Protein AF-A0A0F8YZN5-F1 (afdb_monomer_lite)

Radius of gyration: 23.66 Å; chains: 1; bounding box: 76×63×59 Å

Structure (mmCIF, N/CA/C/O backbone):
data_AF-A0A0F8YZN5-F1
#
_entry.id   AF-A0A0F8YZN5-F1
#
loop_
_atom_site.group_PDB
_atom_site.id
_atom_site.type_symbol
_atom_site.label_atom_id
_atom_site.label_alt_id
_atom_site.label_comp_id
_atom_site.label_asym_id
_atom_site.label_entity_id
_atom_site.label_seq_id
_atom_site.pdbx_PDB_ins_code
_atom_site.Cartn_x
_atom_site.Cartn_y
_atom_site.Cartn_z
_atom_site.occupancy
_atom_site.B_iso_or_equiv
_atom_site.auth_seq_id
_atom_site.auth_comp_id
_atom_site.auth_asym_id
_atom_site.auth_atom_id
_atom_site.pdbx_PDB_model_num
ATOM 1 N N . MET A 1 1 ? -34.897 16.707 7.642 1.00 42.00 1 MET A N 1
ATOM 2 C CA . MET A 1 1 ? -34.403 16.822 6.250 1.00 42.00 1 MET A CA 1
ATOM 3 C C . MET A 1 1 ? -33.527 15.614 5.968 1.00 42.00 1 MET A C 1
ATOM 5 O O . MET A 1 1 ? -32.707 15.297 6.820 1.00 42.00 1 MET A O 1
ATOM 9 N N . ALA A 1 2 ? -33.716 14.913 4.847 1.00 55.94 2 ALA A N 1
ATOM 10 C CA . ALA A 1 2 ? -32.831 13.810 4.470 1.00 55.94 2 ALA A CA 1
ATOM 11 C C . ALA A 1 2 ? -31.432 14.378 4.166 1.00 55.94 2 ALA A C 1
ATOM 13 O O . ALA A 1 2 ? -31.288 15.216 3.277 1.00 55.94 2 ALA A O 1
ATOM 14 N N . LYS A 1 3 ? -30.427 13.991 4.961 1.00 57.31 3 LYS A N 1
ATOM 15 C CA . LYS A 1 3 ? -29.036 14.447 4.812 1.00 57.31 3 LYS A CA 1
ATOM 16 C C . LYS A 1 3 ? -28.495 13.978 3.443 1.00 57.31 3 LYS A C 1
ATOM 18 O O . LYS A 1 3 ? -28.678 12.800 3.121 1.00 57.31 3 LYS A O 1
ATOM 23 N N . PRO A 1 4 ? -27.854 14.842 2.629 1.00 53.47 4 PRO A N 1
ATOM 24 C CA . PRO A 1 4 ? -27.366 14.465 1.303 1.00 53.47 4 PRO A CA 1
ATOM 25 C C . PRO A 1 4 ? -26.320 13.351 1.399 1.00 53.47 4 PRO A C 1
ATOM 27 O O . PRO A 1 4 ? -25.336 13.454 2.129 1.00 53.47 4 PRO A O 1
ATOM 30 N N . THR A 1 5 ? -26.554 12.272 0.661 1.00 58.94 5 THR A N 1
ATOM 31 C CA . THR A 1 5 ? -25.869 10.986 0.801 1.00 58.94 5 THR A CA 1
ATOM 32 C C . THR A 1 5 ? -24.604 10.950 -0.056 1.00 58.94 5 THR A C 1
ATOM 34 O O . THR A 1 5 ? -24.540 10.268 -1.075 1.00 58.94 5 THR A O 1
ATOM 37 N N . LEU A 1 6 ? -23.556 11.672 0.349 1.00 73.62 6 LEU A N 1
ATOM 38 C CA . LEU A 1 6 ? -22.197 11.320 -0.073 1.00 73.62 6 LEU A CA 1
ATOM 39 C C . LEU A 1 6 ? -21.793 10.064 0.707 1.00 73.62 6 LEU A C 1
ATOM 41 O O . LEU A 1 6 ? -21.026 10.143 1.656 1.00 73.62 6 LEU A O 1
ATOM 45 N N . ARG A 1 7 ? -22.367 8.913 0.345 1.00 74.50 7 ARG A N 1
ATOM 46 C CA . ARG A 1 7 ? -22.010 7.597 0.885 1.00 74.50 7 ARG A CA 1
ATOM 47 C C . ARG A 1 7 ? -21.475 6.743 -0.251 1.00 74.50 7 ARG A C 1
ATOM 49 O O . ARG A 1 7 ? -22.024 6.730 -1.348 1.00 74.50 7 ARG A O 1
ATOM 56 N N . THR A 1 8 ? -20.394 6.029 0.014 1.00 75.56 8 THR A N 1
ATOM 57 C CA . THR A 1 8 ? -19.798 5.078 -0.931 1.00 75.56 8 THR A CA 1
ATOM 58 C C . THR A 1 8 ? -19.550 3.759 -0.212 1.00 75.56 8 THR A C 1
ATOM 60 O O . THR A 1 8 ? -19.593 3.722 1.014 1.00 75.56 8 THR A O 1
ATOM 63 N N . LYS A 1 9 ? -19.217 2.688 -0.938 1.00 59.34 9 LYS A N 1
ATOM 64 C CA . LYS A 1 9 ? -18.849 1.400 -0.320 1.00 59.34 9 LYS A CA 1
ATOM 65 C C . LYS A 1 9 ? -17.671 1.507 0.662 1.00 59.34 9 LYS A C 1
ATOM 67 O O . LYS A 1 9 ? -17.578 0.716 1.592 1.00 59.34 9 LYS A O 1
ATOM 72 N N . LEU A 1 10 ? -16.799 2.509 0.500 1.00 54.81 10 LEU A N 1
ATOM 73 C CA . LEU A 1 10 ? -15.725 2.810 1.453 1.00 54.81 10 LEU A CA 1
ATOM 74 C C . LEU A 1 10 ? -16.275 3.103 2.858 1.00 54.81 10 LEU A C 1
ATOM 76 O O . LEU A 1 10 ? -15.654 2.742 3.851 1.00 54.81 10 LEU A O 1
ATOM 80 N N . CYS A 1 11 ? -17.452 3.726 2.931 1.00 68.62 11 CYS A N 1
ATOM 81 C CA . CYS A 1 11 ? -18.145 4.002 4.180 1.00 68.62 11 CYS A CA 1
ATOM 82 C C . CYS A 1 11 ? -18.579 2.713 4.889 1.00 68.62 11 CYS A C 1
ATOM 84 O O . CYS A 1 11 ? -18.470 2.629 6.106 1.00 68.62 11 CYS A O 1
ATOM 86 N N . ASP A 1 12 ? -19.025 1.705 4.133 1.00 67.44 12 ASP A N 1
ATOM 87 C CA . ASP A 1 12 ? -19.418 0.401 4.677 1.00 67.44 12 ASP A CA 1
ATOM 88 C C . ASP A 1 12 ? -18.194 -0.387 5.171 1.00 67.44 12 ASP A C 1
ATOM 90 O O . ASP A 1 12 ? -18.217 -0.925 6.271 1.00 67.44 12 ASP A O 1
ATOM 94 N N . ILE A 1 13 ? -17.104 -0.391 4.391 1.00 64.44 13 ILE A N 1
ATOM 95 C CA . ILE A 1 13 ? -15.853 -1.096 4.724 1.00 64.44 13 ILE A CA 1
ATOM 96 C C . ILE A 1 13 ? -15.203 -0.520 5.987 1.00 64.44 13 ILE A C 1
ATOM 98 O O . ILE A 1 13 ? -14.733 -1.267 6.837 1.00 64.44 13 ILE A O 1
ATOM 102 N N . LEU A 1 14 ? -15.154 0.809 6.097 1.00 63.47 14 LEU A N 1
ATOM 103 C CA . LEU A 1 14 ? -14.474 1.490 7.199 1.00 63.47 14 LEU A CA 1
ATOM 104 C C . LEU A 1 14 ? -15.389 1.782 8.394 1.00 63.47 14 LEU A C 1
ATOM 106 O O . LEU A 1 14 ? -14.901 2.282 9.399 1.00 63.47 14 LEU A O 1
ATOM 110 N N . GLY A 1 15 ? -16.698 1.526 8.290 1.00 74.31 15 GLY A N 1
ATOM 111 C CA . GLY A 1 15 ? -17.665 1.847 9.345 1.00 74.31 15 GLY A CA 1
ATOM 112 C C . GLY A 1 15 ? -17.908 3.352 9.554 1.00 74.31 15 GLY A C 1
ATOM 113 O O . GLY A 1 15 ? -18.161 3.775 10.680 1.00 74.31 15 GLY A O 1
ATOM 114 N N . ILE A 1 16 ? -17.834 4.165 8.493 1.00 81.62 16 ILE A N 1
ATOM 115 C CA . ILE A 1 16 ? -17.980 5.637 8.535 1.00 81.62 16 ILE A CA 1
ATOM 116 C C . ILE A 1 16 ? -19.249 6.127 7.801 1.00 81.62 16 ILE A C 1
ATOM 118 O O . ILE A 1 16 ? -19.929 5.365 7.108 1.00 81.62 16 ILE A O 1
ATOM 122 N N . GLU A 1 17 ? -19.617 7.402 7.961 1.00 84.38 17 GLU A N 1
ATOM 123 C CA . GLU A 1 17 ? -20.813 8.016 7.346 1.00 84.38 17 GLU A CA 1
ATOM 124 C C . GLU A 1 17 ? -20.492 8.656 5.986 1.00 84.38 17 GLU A C 1
ATOM 126 O O . GLU A 1 17 ? -21.245 8.469 5.028 1.00 84.38 17 GLU A O 1
ATOM 131 N N . TYR A 1 18 ? -19.344 9.334 5.891 1.00 89.06 18 TYR A N 1
ATOM 132 C CA . TYR A 1 18 ? -18.881 10.081 4.722 1.00 89.06 18 TYR A CA 1
ATOM 133 C C . TYR A 1 18 ? -17.518 9.560 4.244 1.00 89.06 18 TYR A C 1
ATOM 135 O O . TYR A 1 18 ? -16.676 9.211 5.069 1.00 89.06 18 TYR A O 1
ATOM 143 N N . PRO A 1 19 ? -17.229 9.541 2.927 1.00 80.06 19 PRO A N 1
ATOM 144 C CA . PRO A 1 19 ? -15.944 9.114 2.370 1.00 80.06 19 PRO A CA 1
ATOM 145 C C . PRO A 1 19 ? -14.877 10.213 2.514 1.00 80.06 19 PRO A C 1
ATOM 147 O O . PRO A 1 19 ? -14.165 10.539 1.566 1.00 80.06 19 PRO A O 1
ATOM 150 N N . VAL A 1 20 ? -14.801 10.828 3.692 1.00 85.38 20 VAL A N 1
ATOM 151 C CA . VAL A 1 20 ? -13.851 11.885 4.032 1.00 85.38 20 VAL A CA 1
ATOM 152 C C . VAL A 1 20 ? -12.828 11.287 4.981 1.00 85.38 20 VAL A C 1
ATOM 154 O O . VAL A 1 20 ? -13.181 10.802 6.052 1.00 85.38 20 VAL A O 1
ATOM 157 N N . ILE A 1 21 ? -11.563 11.303 4.573 1.00 81.25 21 ILE A N 1
ATOM 158 C CA . ILE A 1 21 ? -10.458 10.742 5.347 1.00 81.25 21 ILE A CA 1
ATOM 159 C C . ILE A 1 21 ? -9.478 11.865 5.663 1.00 81.25 21 ILE A C 1
ATOM 161 O O . ILE A 1 21 ? -8.985 12.537 4.756 1.00 81.25 21 ILE A O 1
ATOM 165 N N . LEU A 1 22 ? -9.195 12.061 6.947 1.00 86.69 22 LEU A N 1
ATOM 166 C CA . LEU A 1 22 ? -8.138 12.953 7.404 1.00 86.69 22 LEU A CA 1
ATOM 167 C C . LEU A 1 22 ? -6.774 12.331 7.086 1.00 86.69 22 LEU A C 1
ATOM 169 O O . LEU A 1 22 ? -6.554 11.156 7.359 1.00 86.69 22 LEU A O 1
ATOM 173 N N . ALA A 1 23 ? -5.848 13.110 6.531 1.00 81.94 23 ALA A N 1
ATOM 174 C CA . ALA A 1 23 ? -4.481 12.649 6.297 1.00 81.94 23 ALA A CA 1
ATOM 175 C C . ALA A 1 23 ? -3.682 12.550 7.612 1.00 81.94 23 ALA A C 1
ATOM 177 O O . ALA A 1 23 ? -3.763 13.448 8.455 1.00 81.94 23 ALA A O 1
ATOM 178 N N . GLY A 1 24 ? -2.862 11.503 7.752 1.00 79.50 24 GLY A N 1
ATOM 179 C CA . GLY A 1 24 ? -1.993 11.240 8.906 1.00 79.50 24 GLY A CA 1
ATOM 180 C C . GLY A 1 24 ? -0.769 12.157 8.987 1.00 79.50 24 GLY A C 1
ATOM 181 O O . GLY A 1 24 ? 0.373 11.718 8.931 1.00 79.50 24 GLY A O 1
ATOM 182 N N . MET A 1 25 ? -0.984 13.465 9.119 1.00 81.38 25 MET A N 1
ATOM 183 C CA . MET A 1 25 ? 0.108 14.444 9.142 1.00 81.38 25 MET A CA 1
ATOM 184 C C . MET A 1 25 ? 0.835 14.457 10.494 1.00 81.38 25 MET A C 1
ATOM 186 O O . MET A 1 25 ? 0.260 14.865 11.508 1.00 81.38 25 MET A O 1
ATOM 190 N N . GLY A 1 26 ? 2.108 14.047 10.501 1.00 79.12 26 GLY A N 1
ATOM 191 C CA . GLY A 1 26 ? 2.975 14.076 11.683 1.00 79.12 26 GLY A CA 1
ATOM 192 C C . GLY A 1 26 ? 3.012 15.454 12.349 1.00 79.12 26 GLY A C 1
ATOM 193 O O . GLY A 1 26 ? 3.170 16.471 11.680 1.00 79.12 26 GLY A O 1
ATOM 194 N N . GLY A 1 27 ? 2.816 15.496 13.669 1.00 73.88 27 GLY A N 1
ATOM 195 C CA . GLY A 1 27 ? 2.803 16.742 14.450 1.00 73.88 27 GLY A CA 1
ATOM 196 C C . GLY A 1 27 ? 1.521 17.582 14.346 1.00 73.88 27 GLY A C 1
ATOM 197 O O . GLY A 1 27 ? 1.349 18.495 15.146 1.00 73.88 27 GLY A O 1
ATOM 198 N N . VAL A 1 28 ? 0.599 17.254 13.432 1.00 85.31 28 VAL A N 1
ATOM 199 C CA . VAL A 1 28 ? -0.657 18.001 13.219 1.00 85.31 28 VAL A CA 1
ATOM 200 C C . VAL A 1 28 ? -1.878 17.141 13.543 1.00 85.31 28 VAL A C 1
ATOM 202 O O . VAL A 1 28 ? -2.760 17.560 14.291 1.00 85.31 28 VAL A O 1
ATOM 205 N N . SER A 1 29 ? -1.931 15.923 13.003 1.00 88.50 29 SER A N 1
ATOM 206 C CA . SER A 1 29 ? -3.072 15.023 13.162 1.00 88.50 29 SER A CA 1
ATOM 207 C C . SER A 1 29 ? -2.994 14.242 14.475 1.00 88.50 29 SER A C 1
ATOM 209 O O . SER A 1 29 ? -2.478 13.124 14.530 1.00 88.50 29 SER A O 1
ATOM 211 N N . ARG A 1 30 ? -3.468 14.886 15.548 1.00 93.12 30 ARG A N 1
ATOM 212 C CA . ARG A 1 30 ? -3.477 14.400 16.938 1.00 93.12 30 ARG A CA 1
ATOM 213 C C . ARG A 1 30 ? -4.900 14.084 17.420 1.00 93.12 30 ARG A C 1
ATOM 215 O O . ARG A 1 30 ? -5.882 14.434 16.761 1.00 93.12 30 ARG A O 1
ATOM 222 N N . HIS A 1 31 ? -5.011 13.464 18.591 1.00 96.94 31 HIS A N 1
ATOM 223 C CA . HIS A 1 31 ? -6.213 12.847 19.151 1.00 96.94 31 HIS A CA 1
ATOM 224 C C . HIS A 1 31 ? -7.480 13.704 19.049 1.00 96.94 31 HIS A C 1
ATOM 226 O O . HIS A 1 31 ? -8.511 13.207 18.610 1.00 96.94 31 HIS A O 1
ATOM 232 N N . LYS A 1 32 ? -7.410 15.007 19.362 1.00 97.25 32 LYS A N 1
ATOM 233 C CA . LYS A 1 32 ? -8.577 15.908 19.271 1.00 97.25 32 LYS A CA 1
ATOM 234 C C . LYS A 1 32 ? -9.111 16.050 17.847 1.00 97.25 32 LYS A C 1
ATOM 236 O O . LYS A 1 32 ? -10.319 16.013 17.641 1.00 97.25 32 LYS A O 1
ATOM 241 N N . LEU A 1 33 ? -8.220 16.222 16.869 1.00 97.12 33 LEU A N 1
ATOM 242 C CA . LEU A 1 33 ? -8.606 16.376 15.466 1.00 97.12 33 LEU A CA 1
ATOM 243 C C . LEU A 1 33 ? -9.111 15.047 14.896 1.00 97.12 33 LEU A C 1
ATOM 245 O O . LEU A 1 33 ? -10.130 15.015 14.211 1.00 97.12 33 LEU A O 1
ATOM 249 N N . VAL A 1 34 ? -8.419 13.954 15.218 1.00 96.62 34 VAL A N 1
ATOM 250 C CA . VAL A 1 34 ? -8.788 12.599 14.791 1.00 96.62 34 VAL A CA 1
ATOM 251 C C . VAL A 1 34 ? -10.167 12.212 15.323 1.00 96.62 34 VAL A C 1
ATOM 253 O O . VAL A 1 34 ? -11.012 11.767 14.544 1.00 96.62 34 VAL A O 1
ATOM 256 N N . ALA A 1 35 ? -10.428 12.446 16.611 1.00 97.69 35 ALA A N 1
ATOM 257 C CA . ALA A 1 35 ? -11.730 12.187 17.213 1.00 97.69 35 ALA A CA 1
ATOM 258 C C . ALA A 1 35 ? -12.824 13.064 16.592 1.00 97.69 35 ALA A C 1
ATOM 260 O O . ALA A 1 35 ? -13.861 12.547 16.192 1.00 97.69 35 ALA A O 1
ATOM 261 N N . ALA A 1 36 ? -12.572 14.366 16.411 1.00 97.69 36 ALA A N 1
ATOM 262 C CA . ALA A 1 36 ? -13.545 15.279 15.812 1.00 97.69 36 ALA A CA 1
ATOM 263 C C . ALA A 1 36 ? -13.950 14.877 14.382 1.00 97.69 36 ALA A C 1
ATOM 265 O O . ALA A 1 36 ? -15.129 14.938 14.039 1.00 97.69 36 ALA A O 1
ATOM 266 N N . VAL A 1 37 ? -12.998 14.441 13.546 1.00 96.25 37 VAL A N 1
ATOM 267 C CA . VAL A 1 37 ? -13.306 13.953 12.189 1.00 96.25 37 VAL A CA 1
ATOM 268 C C . VAL A 1 37 ? -14.097 12.645 12.230 1.00 96.25 37 VAL A C 1
ATOM 270 O O . VAL A 1 37 ? -15.027 12.479 11.438 1.00 96.25 37 VAL A O 1
ATOM 273 N N . SER A 1 38 ? -13.752 11.741 13.148 1.00 93.00 38 SER A N 1
ATOM 274 C CA . SER A 1 38 ? -14.431 10.446 13.290 1.00 93.00 38 SER A CA 1
ATOM 275 C C . SER A 1 38 ? -15.876 10.621 13.781 1.00 93.00 38 SER A C 1
ATOM 277 O O . SER A 1 38 ? -16.799 10.042 13.210 1.00 93.00 38 SER A O 1
ATOM 279 N N . GLU A 1 39 ? -16.105 11.516 14.746 1.00 97.25 39 GLU A N 1
ATOM 280 C CA . GLU A 1 39 ? -17.441 11.907 15.227 1.00 97.25 39 GLU A CA 1
ATOM 281 C C . GLU A 1 39 ? -18.271 12.639 14.166 1.00 97.25 39 GLU A C 1
ATOM 283 O O . GLU A 1 39 ? -19.479 12.433 14.060 1.00 97.25 39 GLU A O 1
ATOM 288 N N . ALA A 1 40 ? -17.631 13.446 13.315 1.00 95.50 40 ALA A N 1
ATOM 289 C CA . ALA A 1 40 ? -18.293 14.071 12.170 1.00 95.50 40 ALA A CA 1
ATOM 290 C C . ALA A 1 40 ? -18.697 13.061 11.075 1.00 95.50 40 ALA A C 1
ATOM 292 O O . ALA A 1 40 ? -19.336 13.444 10.093 1.00 95.50 40 ALA A O 1
ATOM 293 N N . GLY A 1 41 ? -18.330 11.785 11.232 1.00 89.25 41 GLY A N 1
ATOM 294 C CA . GLY A 1 41 ? -18.683 10.695 10.332 1.00 89.25 41 GLY A CA 1
ATOM 295 C C . GLY A 1 41 ? -17.652 10.423 9.236 1.00 89.25 41 GLY A C 1
ATOM 296 O O . GLY A 1 41 ? -17.945 9.645 8.332 1.00 89.25 41 GLY A O 1
ATOM 297 N N . GLY A 1 42 ? -16.473 11.050 9.277 1.00 83.25 42 GLY A N 1
ATOM 298 C CA . GLY A 1 42 ? -15.324 10.687 8.441 1.00 83.25 42 GLY A CA 1
ATOM 299 C C . GLY A 1 42 ? -14.425 9.643 9.114 1.00 83.25 42 GLY A C 1
ATOM 300 O O . GLY A 1 42 ? -14.783 9.076 10.138 1.00 83.25 42 GLY A O 1
ATOM 301 N N . LEU A 1 43 ? -13.238 9.403 8.553 1.00 85.50 43 LEU A N 1
ATOM 302 C CA . LEU A 1 43 ? -12.176 8.623 9.197 1.00 85.50 43 LEU A CA 1
ATOM 303 C C . LEU A 1 43 ? -11.043 9.559 9.628 1.00 85.50 43 LEU A C 1
ATOM 305 O O . LEU A 1 43 ? -10.338 10.115 8.779 1.00 85.50 43 LEU A O 1
ATOM 309 N N . GLY A 1 44 ? -10.839 9.720 10.934 1.00 89.31 44 GLY A N 1
ATOM 310 C CA . GLY A 1 44 ? -9.644 10.375 11.461 1.00 89.31 44 GLY A CA 1
ATOM 311 C C . GLY A 1 44 ? -8.418 9.459 11.359 1.00 89.31 44 GLY A C 1
ATOM 312 O O . GLY A 1 44 ? -8.529 8.272 11.646 1.00 89.31 44 GLY A O 1
ATOM 313 N N . ILE A 1 45 ? -7.245 9.980 10.979 1.00 86.31 45 ILE A N 1
ATOM 314 C CA . ILE A 1 45 ? -5.985 9.210 10.964 1.00 86.31 45 ILE A CA 1
ATOM 315 C C . ILE A 1 45 ? -4.901 9.967 11.727 1.00 86.31 45 ILE A C 1
ATOM 317 O O . ILE A 1 45 ? -4.590 11.103 11.376 1.00 86.31 45 ILE A O 1
ATOM 321 N N . VAL A 1 46 ? -4.306 9.340 12.739 1.00 91.31 46 VAL A N 1
ATOM 322 C CA . VAL A 1 46 ? -3.178 9.878 13.515 1.00 91.31 46 VAL A CA 1
ATOM 323 C C . VAL A 1 46 ? -1.914 9.903 12.667 1.00 91.31 46 VAL A C 1
ATOM 325 O O . VAL A 1 46 ? -1.584 8.904 12.042 1.00 91.31 46 VAL A O 1
ATOM 328 N N . GLY A 1 47 ? -1.171 11.009 12.686 1.00 87.81 47 GLY A N 1
ATOM 329 C CA . GLY A 1 47 ? 0.154 11.083 12.064 1.00 87.81 47 GLY A CA 1
ATOM 330 C C . GLY A 1 47 ? 1.263 10.718 13.044 1.00 87.81 47 GLY A C 1
ATOM 331 O O . GLY A 1 47 ? 1.748 11.586 13.769 1.00 87.81 47 GLY A O 1
ATOM 332 N N . ALA A 1 48 ? 1.685 9.457 13.058 1.00 85.81 48 ALA A N 1
ATOM 333 C CA . ALA A 1 48 ? 2.601 8.875 14.038 1.00 85.81 48 ALA A CA 1
ATOM 334 C C . ALA A 1 48 ? 4.045 8.701 13.530 1.00 85.81 48 ALA A C 1
ATOM 336 O O . ALA A 1 48 ? 4.820 7.948 14.111 1.00 85.81 48 ALA A O 1
ATOM 337 N N . ALA A 1 49 ? 4.442 9.435 12.485 1.00 79.31 49 ALA A N 1
ATOM 338 C CA . ALA A 1 49 ? 5.763 9.342 11.853 1.00 79.31 49 ALA A CA 1
ATOM 339 C C . ALA A 1 49 ? 6.949 9.294 12.839 1.00 79.31 49 ALA A C 1
ATOM 341 O O . ALA A 1 49 ? 7.863 8.498 12.658 1.00 79.31 49 ALA A O 1
ATOM 342 N N . THR A 1 50 ? 6.923 10.122 13.884 1.00 79.06 50 THR A N 1
ATOM 343 C CA . THR A 1 50 ? 7.996 10.221 14.888 1.00 79.06 50 THR A CA 1
ATOM 344 C C . THR A 1 50 ? 7.556 9.789 16.287 1.00 79.06 50 THR A C 1
ATOM 346 O O . THR A 1 50 ? 8.315 9.977 17.232 1.00 79.06 50 THR A O 1
ATOM 349 N N . MET A 1 51 ? 6.340 9.248 16.447 1.00 84.50 51 MET A N 1
ATOM 350 C CA . MET A 1 51 ? 5.817 8.885 17.768 1.00 84.50 51 MET A CA 1
ATOM 351 C C . MET A 1 51 ? 6.419 7.565 18.237 1.00 84.50 51 MET A C 1
ATOM 353 O O . MET A 1 51 ? 6.260 6.537 17.578 1.00 84.50 51 MET A O 1
ATOM 357 N N . GLY A 1 52 ? 7.073 7.575 19.396 1.00 84.56 52 GLY A N 1
ATOM 358 C CA . GLY A 1 52 ? 7.499 6.336 20.048 1.00 84.56 52 GLY A CA 1
ATOM 359 C C . GLY A 1 52 ? 6.302 5.451 20.430 1.00 84.56 52 GLY A C 1
ATOM 360 O O . GLY A 1 52 ? 5.178 5.944 20.511 1.00 84.56 52 GLY A O 1
ATOM 361 N N . PRO A 1 53 ? 6.512 4.152 20.706 1.00 83.44 53 PRO A N 1
ATOM 362 C CA . PRO A 1 53 ? 5.423 3.215 20.993 1.00 83.44 53 PRO A CA 1
ATOM 363 C C . PRO A 1 53 ? 4.563 3.618 22.199 1.00 83.44 53 PRO A C 1
ATOM 365 O O . PRO A 1 53 ? 3.354 3.414 22.161 1.00 83.44 53 PRO A O 1
ATOM 368 N N . ASP A 1 54 ? 5.154 4.210 23.240 1.00 84.62 54 ASP A N 1
ATOM 369 C CA . ASP A 1 54 ? 4.407 4.653 24.425 1.00 84.62 54 ASP A CA 1
ATOM 370 C C . ASP A 1 54 ? 3.601 5.928 24.141 1.00 84.62 54 ASP A C 1
ATOM 372 O O . ASP A 1 54 ? 2.422 5.992 24.478 1.00 84.62 54 ASP A O 1
ATOM 376 N N . GLU A 1 55 ? 4.185 6.897 23.422 1.00 88.88 55 GLU A N 1
ATOM 377 C CA . GLU A 1 55 ? 3.465 8.096 22.968 1.00 88.88 55 GLU A CA 1
ATOM 378 C C . GLU A 1 55 ? 2.305 7.722 22.037 1.00 88.88 55 GLU A C 1
ATOM 380 O O . GLU A 1 55 ? 1.201 8.240 22.183 1.00 88.88 55 GLU A O 1
ATOM 385 N N . LEU A 1 56 ? 2.539 6.796 21.103 1.00 89.62 56 LEU A N 1
ATOM 386 C CA . LEU A 1 56 ? 1.517 6.296 20.192 1.00 89.62 56 LEU A CA 1
ATOM 387 C C . LEU A 1 56 ? 0.382 5.606 20.955 1.00 89.62 56 LEU A C 1
ATOM 389 O O . LEU A 1 56 ? -0.788 5.851 20.666 1.00 89.62 56 LEU A O 1
ATOM 393 N N . ARG A 1 57 ? 0.717 4.778 21.949 1.00 93.81 57 ARG A N 1
ATOM 394 C CA . ARG A 1 57 ? -0.265 4.103 22.801 1.00 93.81 57 ARG A CA 1
ATOM 395 C C . ARG A 1 57 ? -1.131 5.105 23.561 1.00 93.81 57 ARG A C 1
ATOM 397 O O . ARG A 1 57 ? -2.356 4.993 23.552 1.00 93.81 57 ARG A O 1
ATOM 404 N N . ASP A 1 58 ? -0.507 6.104 24.172 1.00 95.81 58 ASP A N 1
ATOM 405 C CA . ASP A 1 58 ? -1.217 7.166 24.883 1.00 95.81 58 ASP A CA 1
ATOM 406 C C . ASP A 1 58 ? -2.107 7.981 23.938 1.00 95.81 58 ASP A C 1
ATOM 408 O O . ASP A 1 58 ? -3.234 8.330 24.288 1.00 95.81 58 ASP A O 1
ATOM 412 N N . GLU A 1 59 ? -1.632 8.267 22.726 1.00 95.94 59 GLU A N 1
ATOM 413 C CA . GLU A 1 59 ? -2.400 8.994 21.716 1.00 95.94 59 GLU A CA 1
ATOM 414 C C . GLU A 1 59 ? -3.632 8.200 21.256 1.00 95.94 59 GLU A C 1
ATOM 416 O O . GLU A 1 59 ? -4.726 8.759 21.163 1.00 95.94 59 GLU A O 1
ATOM 421 N N . ILE A 1 60 ? -3.482 6.889 21.038 1.00 93.00 60 ILE A N 1
ATOM 422 C CA . ILE A 1 60 ? -4.581 5.972 20.707 1.00 93.00 60 ILE A CA 1
ATOM 423 C C . ILE A 1 60 ? -5.632 5.955 21.822 1.00 93.00 60 ILE A C 1
ATOM 425 O O . ILE A 1 60 ? -6.828 6.079 21.551 1.00 93.00 60 ILE A O 1
ATOM 429 N N . ARG A 1 61 ? -5.206 5.845 23.083 1.00 97.00 61 ARG A N 1
ATOM 430 C CA . ARG A 1 61 ? -6.1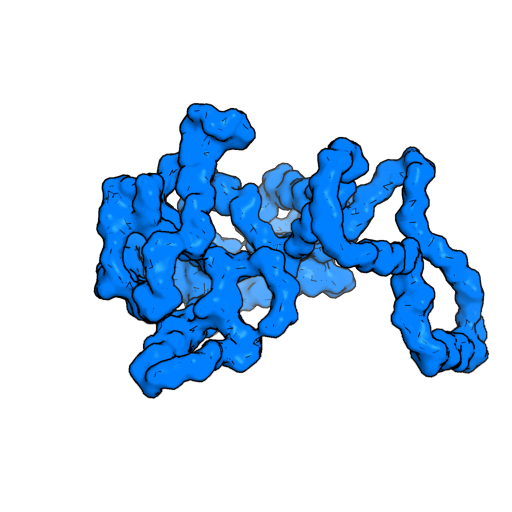22 5.811 24.234 1.00 97.00 61 ARG A CA 1
ATOM 431 C C . ARG A 1 61 ? -6.896 7.113 24.389 1.00 97.00 61 ARG A C 1
ATOM 433 O O . ARG A 1 61 ? -8.111 7.068 24.543 1.00 97.00 61 ARG A O 1
ATOM 440 N N . LYS A 1 62 ? -6.237 8.261 24.219 1.00 97.75 62 LYS A N 1
ATOM 441 C CA . LYS A 1 62 ? -6.902 9.575 24.216 1.00 97.75 62 LYS A CA 1
ATOM 442 C C . LYS A 1 62 ? -7.945 9.710 23.109 1.00 97.75 62 LYS A C 1
ATOM 444 O O . LYS A 1 62 ? -8.926 10.418 23.291 1.00 97.75 62 LYS A O 1
ATOM 449 N N . ILE A 1 63 ? -7.759 9.064 21.956 1.00 96.88 63 ILE A N 1
ATOM 450 C CA . ILE A 1 63 ? -8.795 9.037 20.909 1.00 96.88 63 ILE A CA 1
ATOM 451 C C . ILE A 1 63 ? -9.985 8.208 21.371 1.00 96.88 63 ILE A C 1
ATOM 453 O O . ILE A 1 63 ? -11.114 8.673 21.259 1.00 96.88 63 ILE A O 1
ATOM 457 N N . ARG A 1 64 ? -9.735 7.021 21.935 1.00 92.56 64 ARG A N 1
ATOM 458 C CA . ARG A 1 64 ? -10.785 6.132 22.456 1.00 92.56 64 ARG A CA 1
ATOM 459 C C . ARG A 1 64 ? -11.565 6.743 23.626 1.00 92.56 64 ARG A C 1
ATOM 461 O O . ARG A 1 64 ? -12.729 6.423 23.803 1.00 92.56 64 ARG A O 1
ATOM 468 N N . GLU A 1 65 ? -10.959 7.646 24.394 1.00 97.81 65 GLU A N 1
ATOM 469 C CA . GLU A 1 65 ? -11.662 8.441 25.413 1.00 97.81 65 GLU A CA 1
ATOM 470 C C . GLU A 1 65 ? -12.630 9.476 24.810 1.00 97.81 65 GLU A C 1
ATOM 472 O O . GLU A 1 65 ? -13.564 9.910 25.482 1.00 97.81 65 GLU A O 1
ATOM 477 N N . LEU A 1 66 ? -12.403 9.899 23.562 1.00 97.50 66 LEU A N 1
ATOM 478 C CA . LEU A 1 66 ? -13.171 10.950 22.890 1.00 97.50 66 LEU A CA 1
ATOM 479 C C . LEU A 1 66 ? -14.190 10.416 21.876 1.00 97.50 66 LEU A C 1
ATOM 481 O O . LEU A 1 66 ? -15.118 11.144 21.528 1.00 97.50 66 LEU A O 1
ATOM 485 N N . THR A 1 67 ? -14.003 9.202 21.356 1.00 93.06 67 THR A N 1
ATOM 486 C CA . THR A 1 67 ? -14.878 8.619 20.335 1.00 93.06 67 THR A CA 1
ATOM 487 C C . THR A 1 67 ? -14.827 7.091 20.325 1.00 93.06 67 THR A C 1
ATOM 489 O O . THR A 1 67 ? -13.760 6.485 20.431 1.00 93.06 67 THR A O 1
ATOM 492 N N . ASP A 1 68 ? -15.991 6.477 20.100 1.00 91.06 68 ASP A N 1
ATOM 493 C CA . ASP A 1 68 ? -16.129 5.047 19.788 1.00 91.06 68 ASP A CA 1
ATOM 494 C C . ASP A 1 68 ? -16.108 4.776 18.267 1.00 91.06 68 ASP A C 1
ATOM 496 O O . ASP A 1 68 ? -16.250 3.635 17.819 1.00 91.06 68 ASP A O 1
ATOM 500 N N . LYS A 1 69 ? -15.977 5.825 17.440 1.00 86.00 69 LYS A N 1
ATOM 501 C CA . LYS A 1 69 ? -15.954 5.732 15.975 1.00 86.00 69 LYS A CA 1
ATOM 502 C C . LYS A 1 69 ? -14.587 5.244 15.477 1.00 86.00 69 LYS A C 1
ATOM 504 O O . LYS A 1 69 ? -13.564 5.465 16.127 1.00 86.00 69 LYS A O 1
ATOM 509 N N . PRO A 1 70 ? -14.543 4.577 14.310 1.00 77.25 70 PRO A N 1
ATOM 510 C CA . PRO A 1 70 ? -13.293 4.076 13.751 1.00 77.25 70 PRO A CA 1
ATOM 511 C C . PRO A 1 70 ? -12.324 5.218 13.423 1.00 77.25 70 PRO A C 1
ATOM 513 O O . PRO A 1 70 ? -12.720 6.267 12.918 1.00 77.25 70 PRO A O 1
ATOM 516 N N . PHE A 1 71 ? -11.038 4.971 13.663 1.00 89.06 71 PHE A N 1
ATOM 517 C CA . PHE A 1 71 ? -9.924 5.854 13.321 1.00 89.06 71 PHE A CA 1
ATOM 518 C C . PHE A 1 71 ? -8.721 5.019 12.864 1.00 89.06 71 PHE A C 1
ATOM 520 O O . PHE A 1 71 ? -8.693 3.800 13.041 1.00 89.06 71 PHE A O 1
ATOM 527 N N . GLY A 1 72 ? -7.721 5.665 12.270 1.00 81.00 72 GLY A N 1
ATOM 528 C CA . GLY A 1 72 ? -6.492 5.011 11.837 1.00 81.00 72 GLY A CA 1
ATOM 529 C C . GLY A 1 72 ? -5.216 5.615 12.403 1.00 81.00 72 GLY A C 1
ATOM 530 O O . GLY A 1 72 ? -5.230 6.677 13.026 1.00 81.00 72 GLY A O 1
ATOM 531 N N . VAL A 1 73 ? -4.099 4.945 12.137 1.00 81.00 73 VAL A N 1
ATOM 532 C CA . VAL A 1 73 ? -2.743 5.403 12.465 1.00 81.00 73 VAL A CA 1
ATOM 533 C C . VAL A 1 73 ? -1.870 5.315 11.217 1.00 81.00 73 VAL A C 1
ATOM 535 O O . VAL A 1 73 ? -1.867 4.291 10.541 1.00 81.00 73 VAL A O 1
ATOM 538 N N . ASP A 1 74 ? -1.140 6.390 10.930 1.00 81.69 74 ASP A N 1
ATOM 539 C CA . ASP A 1 74 ? -0.166 6.514 9.845 1.00 81.69 74 ASP A CA 1
ATOM 540 C C . ASP A 1 74 ? 1.262 6.557 10.405 1.00 81.69 74 ASP A C 1
ATOM 542 O O . ASP A 1 74 ? 1.581 7.447 11.196 1.00 81.69 74 ASP A O 1
ATOM 546 N N . ILE A 1 75 ? 2.129 5.626 10.003 1.00 81.00 75 ILE A N 1
ATOM 547 C CA . ILE A 1 75 ? 3.561 5.618 10.363 1.00 81.00 75 ILE A CA 1
ATOM 548 C C . ILE A 1 75 ? 4.440 5.683 9.116 1.00 81.00 75 ILE A C 1
ATOM 550 O O . ILE A 1 75 ? 3.989 5.427 8.002 1.00 81.00 75 ILE A O 1
ATOM 554 N N . LEU A 1 76 ? 5.728 5.978 9.287 1.00 71.69 76 LEU A N 1
ATOM 555 C CA . LEU A 1 76 ? 6.678 5.866 8.182 1.00 71.69 76 LEU A CA 1
ATOM 556 C C . LEU A 1 76 ? 7.335 4.484 8.167 1.00 71.69 76 LEU A C 1
ATOM 558 O O . LEU A 1 76 ? 7.717 3.957 9.213 1.00 71.69 76 LEU A O 1
ATOM 562 N N . LEU A 1 77 ? 7.507 3.932 6.968 1.00 69.50 77 LEU A N 1
ATOM 563 C CA . LEU A 1 77 ? 8.163 2.643 6.728 1.00 69.50 77 LEU A CA 1
ATOM 564 C C . LEU A 1 77 ? 9.497 2.827 5.971 1.00 69.50 77 LEU A C 1
ATOM 566 O O . LEU A 1 77 ? 9.677 2.227 4.913 1.00 69.50 77 LEU A O 1
ATOM 570 N N . PRO A 1 78 ? 10.436 3.662 6.454 1.00 56.31 78 PRO A N 1
ATOM 571 C CA . PRO A 1 78 ? 11.611 4.059 5.679 1.00 56.31 78 PRO A CA 1
ATOM 572 C C . PRO A 1 78 ? 12.346 2.842 5.107 1.00 56.31 78 PRO A C 1
ATOM 574 O O . PRO A 1 78 ? 12.550 1.849 5.806 1.00 56.31 78 PRO A O 1
ATOM 577 N N . ALA A 1 79 ? 12.748 2.922 3.834 1.00 46.91 79 ALA A N 1
ATOM 578 C CA . ALA A 1 79 ? 13.594 1.909 3.214 1.00 46.91 79 ALA A CA 1
ATOM 579 C C . ALA A 1 79 ? 14.899 1.825 4.012 1.00 46.91 79 ALA A C 1
ATOM 581 O O . ALA A 1 79 ? 15.763 2.697 3.914 1.00 46.91 79 ALA A O 1
ATOM 582 N N . MET A 1 80 ? 15.014 0.814 4.867 1.00 43.28 80 MET A N 1
ATOM 583 C CA . MET A 1 80 ? 16.221 0.628 5.647 1.00 43.28 80 MET A CA 1
ATOM 584 C C . MET A 1 80 ? 17.308 0.109 4.719 1.00 43.28 80 MET A C 1
ATOM 586 O O . MET A 1 80 ? 17.260 -1.037 4.277 1.00 43.28 80 MET A O 1
ATOM 590 N N . ALA A 1 81 ? 18.298 0.951 4.426 1.00 32.31 81 ALA A N 1
ATOM 591 C CA . ALA A 1 81 ? 19.569 0.451 3.932 1.00 32.31 81 ALA A CA 1
ATOM 592 C C . ALA A 1 81 ? 20.116 -0.535 4.982 1.00 32.31 81 ALA A C 1
ATOM 594 O O . ALA A 1 81 ? 20.023 -0.239 6.182 1.00 32.31 81 ALA A O 1
ATOM 595 N N . PRO A 1 82 ? 20.663 -1.697 4.584 1.00 31.58 82 PRO A N 1
ATOM 596 C CA . PRO A 1 82 ? 21.296 -2.585 5.540 1.00 31.58 82 PRO A CA 1
ATOM 597 C C . PRO A 1 82 ? 22.374 -1.795 6.277 1.00 31.58 82 PRO A C 1
ATOM 599 O O . PRO A 1 82 ? 23.274 -1.204 5.681 1.00 31.58 82 PRO A O 1
ATOM 602 N N . THR A 1 83 ? 22.251 -1.753 7.600 1.00 31.28 83 THR A N 1
ATOM 603 C CA . THR A 1 83 ? 23.351 -1.320 8.455 1.00 31.28 83 THR A CA 1
ATOM 604 C C . THR A 1 83 ? 24.473 -2.325 8.207 1.00 31.28 83 THR A C 1
ATOM 606 O O . THR A 1 83 ? 24.184 -3.523 8.269 1.00 31.28 83 THR A O 1
ATOM 609 N N . PRO A 1 84 ? 25.718 -1.912 7.910 1.00 28.81 84 PRO A N 1
ATOM 610 C CA . PRO A 1 84 ? 26.802 -2.866 7.739 1.00 28.81 84 PRO A CA 1
ATOM 611 C C . PRO A 1 84 ? 27.026 -3.582 9.076 1.00 28.81 84 PRO A C 1
ATOM 613 O O . PRO A 1 84 ? 27.674 -3.060 9.981 1.00 28.81 84 PRO A O 1
ATOM 616 N N . GLN A 1 85 ? 26.434 -4.761 9.238 1.00 31.44 85 GLN A N 1
ATOM 617 C CA . GLN A 1 85 ? 26.732 -5.658 10.340 1.00 31.44 85 GLN A CA 1
ATOM 618 C C . GLN A 1 85 ? 27.798 -6.629 9.848 1.00 31.44 85 GLN A C 1
ATOM 620 O O . GLN A 1 85 ? 27.521 -7.532 9.068 1.00 31.44 85 GLN A O 1
ATOM 625 N N . GLY A 1 86 ? 29.026 -6.414 10.320 1.00 31.91 86 GLY A N 1
ATOM 626 C CA . GLY A 1 86 ? 30.101 -7.399 10.249 1.00 31.91 86 GLY A CA 1
ATOM 627 C C . GLY A 1 86 ? 30.895 -7.413 8.945 1.00 31.91 86 GLY A C 1
ATOM 628 O O . GLY A 1 86 ? 30.803 -8.359 8.176 1.00 31.91 86 GLY A O 1
ATOM 629 N N . ALA A 1 87 ? 31.783 -6.437 8.757 1.00 29.69 87 ALA A N 1
ATOM 630 C CA . ALA A 1 87 ? 32.983 -6.662 7.956 1.00 29.69 87 ALA A CA 1
ATOM 631 C C . ALA A 1 87 ? 34.094 -7.191 8.880 1.00 29.69 87 ALA A C 1
ATOM 633 O O . ALA A 1 87 ? 34.899 -6.435 9.420 1.00 29.69 87 ALA A O 1
ATOM 634 N N . SER A 1 88 ? 34.123 -8.507 9.089 1.00 33.66 88 SER A N 1
ATOM 635 C CA . SER A 1 88 ? 35.363 -9.208 9.415 1.00 33.66 88 SER A CA 1
ATOM 636 C C . SER A 1 88 ? 35.549 -10.349 8.412 1.00 33.66 88 SER A C 1
ATOM 638 O O . SER A 1 88 ? 34.601 -11.049 8.070 1.00 33.66 88 SER A O 1
ATOM 640 N N . THR A 1 89 ? 36.794 -10.494 7.950 1.00 27.22 89 THR A N 1
ATOM 641 C CA . THR A 1 89 ? 37.350 -11.490 7.007 1.00 27.22 89 THR A CA 1
ATOM 642 C C . THR A 1 89 ? 37.418 -11.107 5.513 1.00 27.22 89 THR A C 1
ATOM 644 O O . THR A 1 89 ? 36.564 -11.404 4.693 1.00 27.22 89 THR A O 1
ATOM 647 N N . ALA A 1 90 ? 38.524 -10.418 5.201 1.00 30.36 90 ALA A N 1
ATOM 648 C CA . ALA A 1 90 ? 39.421 -10.539 4.042 1.00 30.36 90 ALA A CA 1
ATOM 649 C C . ALA A 1 90 ? 38.936 -11.227 2.742 1.00 30.36 90 ALA A C 1
ATOM 651 O O . ALA A 1 90 ? 38.761 -12.440 2.698 1.00 30.36 90 ALA A O 1
ATOM 652 N N . SER A 1 91 ? 38.994 -10.505 1.614 1.00 28.72 91 SER A N 1
ATOM 653 C CA . SER A 1 91 ? 40.084 -10.569 0.607 1.00 28.72 91 SER A CA 1
ATOM 654 C C . SER A 1 91 ? 39.601 -10.118 -0.785 1.00 28.72 91 SER A C 1
ATOM 656 O O . SER A 1 91 ? 38.538 -10.524 -1.236 1.00 28.72 91 SER A O 1
ATOM 658 N N . GLY A 1 92 ? 40.412 -9.313 -1.489 1.00 25.91 92 GLY A N 1
ATOM 659 C CA . GLY A 1 92 ? 40.319 -9.182 -2.955 1.00 25.91 92 GLY A CA 1
ATOM 660 C C . GLY A 1 92 ? 39.870 -7.834 -3.538 1.00 25.91 92 GLY A C 1
ATOM 661 O O . GLY A 1 92 ? 38.805 -7.744 -4.123 1.00 25.91 92 GLY A O 1
ATOM 662 N N . GLY A 1 93 ? 40.741 -6.823 -3.437 1.00 27.27 93 GLY A N 1
ATOM 663 C CA . GLY A 1 93 ? 41.059 -5.823 -4.474 1.00 27.27 93 GLY A CA 1
ATOM 664 C C . GLY A 1 93 ? 39.955 -5.087 -5.255 1.00 27.27 93 GLY A C 1
ATOM 665 O O . GLY A 1 93 ? 39.420 -5.617 -6.222 1.00 27.27 93 GLY A O 1
ATOM 666 N N . GLY A 1 94 ? 39.826 -3.773 -5.011 1.00 27.64 94 GLY A N 1
ATOM 667 C CA . GLY A 1 94 ? 39.434 -2.829 -6.068 1.00 27.64 94 GLY A CA 1
ATOM 668 C C . GLY A 1 94 ? 38.746 -1.531 -5.632 1.00 27.64 94 GLY A C 1
ATOM 669 O O . GLY A 1 94 ? 37.528 -1.496 -5.561 1.00 27.64 94 GLY A O 1
ATOM 670 N N . ARG A 1 95 ? 39.540 -0.447 -5.550 1.00 31.69 95 ARG A N 1
ATOM 671 C CA . ARG A 1 95 ? 39.186 0.995 -5.453 1.00 31.69 95 ARG A CA 1
ATOM 672 C C . ARG A 1 95 ? 38.722 1.484 -4.070 1.00 31.69 95 ARG A C 1
ATOM 674 O O . ARG A 1 95 ? 37.749 1.003 -3.516 1.00 31.69 95 ARG A O 1
ATOM 681 N N . GLY A 1 96 ? 39.478 2.444 -3.529 1.00 31.64 96 GLY A N 1
ATOM 682 C CA . GLY A 1 96 ? 39.385 2.912 -2.147 1.00 31.64 96 GLY A CA 1
ATOM 683 C C . GLY A 1 96 ? 38.037 3.528 -1.783 1.00 31.64 96 GLY A C 1
ATOM 684 O O . GLY A 1 96 ? 37.572 4.459 -2.440 1.00 31.64 96 GLY A O 1
ATOM 685 N N . GLU A 1 97 ? 37.462 3.017 -0.697 1.00 36.44 97 GLU A N 1
ATOM 686 C CA . GLU A 1 97 ? 36.479 3.706 0.131 1.00 36.44 97 GLU A CA 1
ATOM 687 C C . GLU A 1 97 ? 37.100 5.020 0.619 1.00 36.44 97 GLU A C 1
ATOM 689 O O . GLU A 1 97 ? 37.983 5.029 1.474 1.00 36.44 97 GLU A O 1
ATOM 694 N N . GLY A 1 98 ? 36.681 6.142 0.035 1.00 38.41 98 GLY A N 1
ATOM 695 C CA . GLY A 1 98 ? 36.855 7.433 0.685 1.00 38.41 98 GLY A CA 1
ATOM 696 C C . GLY A 1 98 ? 35.971 7.450 1.925 1.00 38.41 98 GLY A C 1
ATOM 697 O O . GLY A 1 98 ? 34.768 7.215 1.809 1.00 38.41 98 GLY A O 1
ATOM 698 N N . ASP A 1 99 ? 36.577 7.684 3.088 1.00 46.12 99 ASP A N 1
ATOM 699 C CA . ASP A 1 99 ? 35.914 7.810 4.385 1.00 46.12 99 ASP A CA 1
ATOM 700 C C . ASP A 1 99 ? 34.601 8.598 4.267 1.00 46.12 99 ASP A C 1
ATOM 702 O O . ASP A 1 99 ? 34.604 9.796 3.975 1.00 46.12 99 ASP A O 1
ATOM 706 N N . ILE A 1 100 ? 33.463 7.942 4.509 1.00 44.69 100 ILE A N 1
ATOM 707 C CA . ILE A 1 100 ? 32.190 8.645 4.690 1.00 44.69 100 ILE A CA 1
ATOM 708 C C . ILE A 1 100 ? 32.356 9.509 5.951 1.00 44.69 100 ILE A C 1
ATOM 710 O O . ILE A 1 100 ? 32.608 8.950 7.027 1.00 44.69 100 ILE A O 1
ATOM 714 N N . PRO A 1 101 ? 32.246 10.850 5.866 1.00 46.41 101 PRO A N 1
ATOM 715 C CA . PRO A 1 101 ? 32.462 11.712 7.019 1.00 46.41 101 PRO A CA 1
ATOM 716 C C . PRO A 1 101 ? 31.518 11.326 8.156 1.00 46.41 101 PRO A C 1
ATOM 718 O O . PRO A 1 101 ? 30.311 11.183 7.958 1.00 46.41 101 PRO A O 1
ATOM 721 N N . ARG A 1 102 ? 32.055 11.190 9.374 1.00 53.16 102 ARG A N 1
ATOM 722 C CA . ARG A 1 102 ? 31.259 10.858 10.572 1.00 53.16 102 ARG A CA 1
ATOM 723 C C . ARG A 1 102 ? 30.191 11.914 10.889 1.00 53.16 102 ARG A C 1
ATOM 725 O O . ARG A 1 102 ? 29.299 11.653 11.692 1.00 53.16 102 ARG A O 1
ATOM 732 N N . ASN A 1 103 ? 30.288 13.100 10.290 1.00 58.47 103 ASN A N 1
ATOM 733 C CA . ASN A 1 103 ? 29.398 14.223 10.519 1.00 58.47 103 ASN A CA 1
ATOM 734 C C . ASN A 1 103 ? 28.991 14.870 9.188 1.00 58.47 103 ASN A C 1
ATOM 736 O O . ASN A 1 103 ? 29.823 15.354 8.425 1.00 58.47 103 ASN A O 1
ATOM 740 N N . TRP A 1 104 ? 27.684 14.930 8.938 1.00 60.84 104 TRP A N 1
ATOM 741 C CA . TRP A 1 104 ? 27.101 15.547 7.743 1.00 60.84 104 TRP A CA 1
ATOM 742 C C . TRP A 1 104 ? 27.446 17.037 7.605 1.00 60.84 104 TRP A C 1
ATOM 744 O O . TRP A 1 104 ? 27.435 17.573 6.500 1.00 60.84 104 TRP A O 1
ATOM 754 N N . ARG A 1 105 ? 27.766 17.719 8.715 1.00 63.69 105 ARG A N 1
ATOM 755 C CA . ARG A 1 105 ? 28.172 19.131 8.696 1.00 63.69 105 ARG A CA 1
ATOM 756 C C . ARG A 1 105 ? 29.489 19.342 7.956 1.00 63.69 105 ARG A C 1
ATOM 758 O O . ARG A 1 105 ? 29.651 20.384 7.334 1.00 63.69 105 ARG A O 1
ATOM 765 N N . ASP A 1 106 ? 30.364 18.339 7.957 1.00 68.56 106 ASP A N 1
ATOM 766 C CA . ASP A 1 106 ? 31.648 18.378 7.249 1.00 68.56 106 ASP A CA 1
ATOM 767 C C . ASP A 1 106 ? 31.458 18.204 5.730 1.00 68.56 106 ASP A C 1
ATOM 769 O O . ASP A 1 106 ? 32.374 18.441 4.948 1.00 68.56 106 ASP A O 1
ATOM 773 N N . MET A 1 107 ? 30.250 17.812 5.304 1.00 69.44 107 MET A N 1
ATOM 774 C CA . MET A 1 107 ? 29.853 17.695 3.899 1.00 69.44 107 MET A CA 1
ATOM 775 C C . MET A 1 107 ? 29.198 18.972 3.357 1.00 69.44 107 MET A C 1
ATOM 777 O O . MET A 1 107 ? 28.938 19.062 2.156 1.00 69.44 107 MET A O 1
ATOM 781 N N . LEU A 1 108 ? 28.890 19.951 4.217 1.00 76.06 108 LEU A N 1
ATOM 782 C CA . LEU A 1 108 ? 28.296 21.210 3.779 1.00 76.06 108 LEU A CA 1
ATOM 783 C C . LEU A 1 108 ? 29.360 22.085 3.102 1.00 76.06 108 LEU A C 1
ATOM 785 O O . LEU A 1 108 ? 30.403 22.343 3.704 1.00 76.06 108 LEU A O 1
ATOM 789 N N . PRO A 1 109 ? 29.108 22.607 1.889 1.00 84.19 109 PRO A N 1
ATOM 790 C CA . PRO A 1 109 ? 30.031 23.550 1.277 1.00 84.19 109 PRO A CA 1
ATOM 791 C C . PRO A 1 109 ? 30.102 24.865 2.077 1.00 84.19 109 PRO A C 1
ATOM 793 O O . PRO A 1 109 ? 29.153 25.258 2.765 1.00 84.19 109 PRO A O 1
ATOM 796 N N . ALA A 1 110 ? 31.240 25.561 1.978 1.00 82.88 110 ALA A N 1
ATOM 797 C CA . ALA A 1 110 ? 31.518 26.780 2.744 1.00 82.88 110 ALA A CA 1
ATOM 798 C C . ALA A 1 110 ? 30.412 27.860 2.659 1.00 82.88 110 ALA A C 1
ATOM 800 O O . ALA A 1 110 ? 30.042 28.386 3.708 1.00 82.88 110 ALA A O 1
ATOM 801 N N . PRO A 1 111 ? 29.782 28.133 1.494 1.00 87.44 111 PRO A N 1
ATOM 802 C CA . PRO A 1 111 ? 28.703 29.121 1.410 1.00 87.44 111 PRO A CA 1
ATOM 803 C C . PRO A 1 111 ? 27.488 28.808 2.299 1.00 87.44 111 PRO A C 1
ATOM 805 O O . PRO A 1 111 ? 26.853 29.715 2.832 1.00 87.44 111 PRO A O 1
ATOM 808 N N . GLN A 1 112 ? 27.145 27.531 2.486 1.00 83.62 112 GLN A N 1
ATOM 809 C CA . GLN A 1 112 ? 26.028 27.108 3.335 1.00 83.62 112 GLN A CA 1
ATOM 810 C C . GLN A 1 112 ? 26.371 27.263 4.819 1.00 83.62 112 GLN A C 1
ATOM 812 O O . GLN A 1 112 ? 25.504 27.632 5.613 1.00 83.62 112 GLN A O 1
ATOM 817 N N . LEU A 1 113 ? 27.631 27.013 5.186 1.00 81.62 113 LEU A N 1
ATOM 818 C CA . LEU A 1 113 ? 28.136 27.238 6.541 1.00 81.62 113 LEU A CA 1
ATOM 819 C C . LEU A 1 113 ? 28.155 28.732 6.880 1.00 81.62 113 LEU A C 1
ATOM 821 O O . LEU A 1 113 ? 27.677 29.121 7.945 1.00 81.62 113 LEU A O 1
ATOM 825 N N . GLU A 1 114 ? 28.627 29.570 5.957 1.00 86.06 114 GLU A N 1
ATOM 826 C CA . GLU A 1 114 ? 28.620 31.030 6.086 1.00 86.06 114 GLU A CA 1
ATOM 827 C C . GLU A 1 114 ? 27.196 31.582 6.184 1.00 86.06 114 GLU A C 1
ATOM 829 O O . GLU A 1 114 ? 26.901 32.406 7.051 1.00 86.06 114 GLU A O 1
ATOM 834 N N . PHE A 1 115 ? 26.275 31.083 5.355 1.00 87.50 115 PHE A N 1
ATOM 835 C CA . PHE A 1 115 ? 24.867 31.457 5.436 1.00 87.50 115 PHE A CA 1
ATOM 836 C C . PHE A 1 115 ? 24.255 31.067 6.787 1.00 87.50 115 PHE A C 1
ATOM 838 O O . PHE A 1 115 ? 23.623 31.904 7.434 1.00 87.50 115 PHE A O 1
ATOM 845 N N . ALA A 1 116 ? 24.487 29.840 7.264 1.00 82.38 116 ALA A N 1
ATOM 846 C CA . ALA A 1 116 ? 24.019 29.399 8.576 1.00 82.38 116 ALA A CA 1
ATOM 847 C C . ALA A 1 116 ? 24.605 30.255 9.715 1.00 82.38 116 ALA A C 1
ATOM 849 O O . ALA A 1 116 ? 23.873 30.637 10.628 1.00 82.38 116 ALA A O 1
ATOM 850 N N . ALA A 1 117 ? 25.890 30.616 9.640 1.00 84.38 117 ALA A N 1
ATOM 851 C CA . ALA A 1 117 ? 26.529 31.528 10.586 1.00 84.38 117 ALA A CA 1
ATOM 852 C C . ALA A 1 117 ? 25.915 32.939 10.537 1.00 84.38 117 ALA A C 1
ATOM 854 O O . ALA A 1 117 ? 25.662 33.535 11.584 1.00 84.38 117 ALA A O 1
ATOM 855 N N . SER A 1 118 ? 25.594 33.446 9.340 1.00 90.31 118 SER A N 1
ATOM 856 C CA . SER A 1 118 ? 24.922 34.740 9.173 1.00 90.31 118 SER A CA 1
ATOM 857 C C . SER A 1 118 ? 23.537 34.755 9.825 1.00 90.31 118 SER A C 1
ATOM 859 O O . SER A 1 118 ? 23.176 35.736 10.470 1.00 90.31 118 SER A O 1
ATOM 861 N N . LEU A 1 119 ? 22.782 33.652 9.728 1.00 89.38 119 LEU A N 1
ATOM 862 C CA . LEU A 1 119 ? 21.490 33.509 10.397 1.00 89.38 119 LEU A CA 1
ATOM 863 C C . LEU A 1 119 ? 21.659 33.457 11.915 1.00 89.38 119 LEU A C 1
ATOM 865 O O . LEU A 1 119 ? 20.924 34.140 12.622 1.00 89.38 119 LEU A O 1
ATOM 869 N N . ARG A 1 120 ? 22.643 32.702 12.419 1.00 86.56 120 ARG A N 1
ATOM 870 C CA . ARG A 1 120 ? 22.931 32.649 13.861 1.00 86.56 120 ARG A CA 1
ATOM 871 C C . ARG A 1 120 ? 23.251 34.022 14.425 1.00 86.56 120 ARG A C 1
ATOM 873 O O . ARG A 1 120 ? 22.647 34.409 15.414 1.00 86.56 120 ARG A O 1
ATOM 880 N N . SER A 1 121 ? 24.133 34.769 13.763 1.00 89.44 121 SER A N 1
ATOM 881 C CA . SER A 1 121 ? 24.484 36.128 14.180 1.00 89.44 121 SER A CA 1
ATOM 882 C C . SER A 1 121 ? 23.292 37.081 14.080 1.00 89.44 121 SER A C 1
ATOM 884 O O . SER A 1 121 ? 23.039 37.846 15.004 1.00 89.44 121 SER A O 1
ATOM 886 N N . LYS A 1 122 ? 22.521 37.012 12.989 1.00 92.81 122 LYS A N 1
ATOM 887 C CA . LYS A 1 122 ? 21.354 37.876 12.775 1.00 92.81 122 LYS A CA 1
ATOM 888 C C . LYS A 1 122 ? 20.256 37.674 13.823 1.00 92.81 122 LYS A C 1
ATOM 890 O O . LYS A 1 122 ? 19.548 38.627 14.134 1.00 92.81 122 LYS A O 1
ATOM 895 N N . PHE A 1 123 ? 20.085 36.448 14.310 1.00 92.94 123 PHE A N 1
ATOM 896 C CA . PHE A 1 123 ? 19.015 36.075 15.237 1.00 92.94 123 PHE A CA 1
ATOM 897 C C . PHE A 1 123 ? 19.504 35.776 16.662 1.00 92.94 123 PHE A C 1
ATOM 899 O O . PHE A 1 123 ? 18.709 35.292 17.460 1.00 92.94 123 PHE A O 1
ATOM 906 N N . ASP A 1 124 ? 20.774 36.062 16.973 1.00 89.88 124 ASP A N 1
ATOM 907 C CA . ASP A 1 124 ? 21.399 35.821 18.284 1.00 89.88 12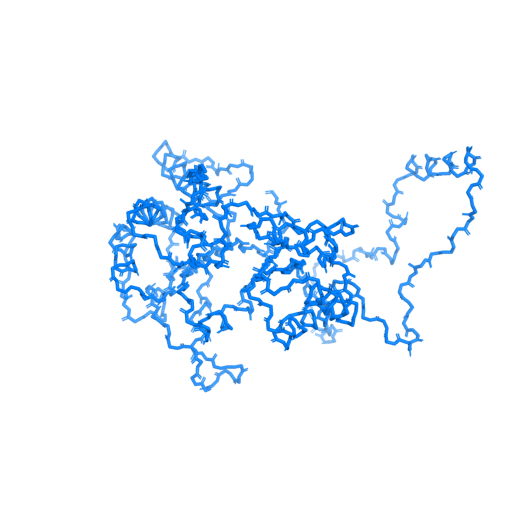4 ASP A CA 1
ATOM 908 C C . ASP A 1 124 ? 21.172 34.386 18.806 1.00 89.88 124 ASP A C 1
ATOM 910 O O . ASP A 1 124 ? 20.779 34.146 19.947 1.00 89.88 124 ASP A O 1
ATOM 914 N N . LEU A 1 125 ? 21.338 33.401 17.915 1.00 84.88 125 LEU A N 1
ATOM 915 C CA . LEU A 1 125 ? 21.081 31.998 18.241 1.00 84.88 125 LEU A CA 1
ATOM 916 C C . LEU A 1 125 ? 22.277 31.389 18.990 1.00 84.88 125 LEU A C 1
ATOM 918 O O . LEU A 1 125 ? 23.410 31.532 18.521 1.00 84.88 125 LEU A O 1
ATOM 922 N N . PRO A 1 126 ? 22.046 30.650 20.091 1.00 80.56 126 PRO A N 1
ATOM 923 C CA . PRO A 1 126 ? 23.118 30.006 20.839 1.00 80.56 126 PRO A CA 1
ATOM 924 C C . PRO A 1 126 ? 23.765 28.875 20.035 1.00 80.56 126 PRO A C 1
ATOM 926 O O . PRO A 1 126 ? 23.121 28.221 19.205 1.00 80.56 126 PRO A O 1
ATOM 929 N N . ASP A 1 127 ? 25.029 28.586 20.340 1.00 69.50 127 ASP A N 1
ATOM 930 C CA . ASP A 1 127 ? 25.676 27.372 19.857 1.00 69.50 127 ASP A CA 1
ATOM 931 C C . ASP A 1 127 ? 25.017 26.151 20.504 1.00 69.50 127 ASP A C 1
ATOM 933 O O . ASP A 1 127 ? 25.125 25.901 21.705 1.00 69.50 127 ASP A O 1
ATOM 937 N N . VAL A 1 128 ? 24.321 25.370 19.684 1.00 63.50 128 VAL A N 1
ATOM 938 C CA . VAL A 1 128 ? 23.833 24.047 20.067 1.00 63.50 128 VAL A CA 1
ATOM 939 C C . VAL A 1 128 ? 24.940 23.032 19.826 1.00 63.50 128 VAL A C 1
ATOM 941 O O . VAL A 1 128 ? 25.431 22.884 18.701 1.00 63.50 128 VAL A O 1
ATOM 944 N N . ALA A 1 129 ? 25.329 22.320 20.886 1.00 55.72 129 ALA A N 1
ATOM 945 C CA . ALA A 1 129 ? 26.204 21.165 20.760 1.00 55.72 129 ALA A CA 1
ATOM 946 C C . ALA A 1 129 ? 25.614 20.199 19.716 1.00 55.72 129 ALA A C 1
ATOM 948 O O . ALA A 1 129 ? 24.390 20.064 19.629 1.00 55.72 129 ALA A O 1
ATOM 949 N N . PRO A 1 130 ? 26.444 19.524 18.905 1.00 50.91 130 PRO A N 1
ATOM 950 C CA . PRO A 1 130 ? 25.960 18.459 18.047 1.00 50.91 130 PRO A CA 1
ATOM 951 C C . PRO A 1 130 ? 25.212 17.421 18.894 1.00 50.91 130 PRO A C 1
ATOM 953 O O . PRO A 1 130 ? 25.838 16.667 19.635 1.00 50.91 130 PRO A O 1
ATOM 956 N N . GLU A 1 131 ? 23.886 17.360 18.785 1.00 42.50 131 GLU A N 1
ATOM 957 C CA . GLU A 1 131 ? 23.147 16.163 19.177 1.00 42.50 131 GLU A CA 1
ATOM 958 C C . GLU A 1 131 ? 23.572 15.054 18.214 1.00 42.50 131 GLU A C 1
ATOM 960 O O . GLU A 1 131 ? 23.050 14.904 17.110 1.00 42.50 131 GLU A O 1
ATOM 965 N N . PHE A 1 132 ? 24.613 14.323 18.594 1.00 43.28 132 PHE A N 1
ATOM 966 C CA . PHE A 1 132 ? 24.807 12.974 18.102 1.00 43.28 132 PHE A CA 1
ATOM 967 C C . PHE A 1 132 ? 23.951 12.056 18.977 1.00 43.28 132 PHE A C 1
ATOM 969 O O . PHE A 1 132 ? 23.949 12.238 20.199 1.00 43.28 132 PHE A O 1
ATOM 976 N N . PRO A 1 133 ? 23.272 11.041 18.416 1.00 39.94 133 PRO A N 1
ATOM 977 C CA . PRO A 1 133 ? 22.803 9.933 19.234 1.00 39.94 133 PRO A CA 1
ATOM 978 C C . PRO A 1 133 ? 24.034 9.332 19.924 1.00 39.94 133 PRO A C 1
ATOM 980 O O . PRO A 1 133 ? 24.947 8.826 19.269 1.00 39.94 133 PRO A O 1
ATOM 983 N N . THR A 1 134 ? 24.126 9.476 21.243 1.00 34.28 134 THR A N 1
ATOM 984 C CA . THR A 1 134 ? 25.286 9.006 21.996 1.00 34.28 134 THR A CA 1
ATOM 985 C C . THR A 1 134 ? 25.280 7.473 22.060 1.00 34.28 134 THR A C 1
ATOM 987 O O . THR A 1 134 ? 24.264 6.871 22.404 1.00 34.28 134 THR A O 1
ATOM 990 N N . PRO A 1 135 ? 26.422 6.801 21.826 1.00 36.19 135 PRO A N 1
ATOM 991 C CA . PRO A 1 135 ? 26.583 5.359 22.063 1.00 36.19 135 PRO A CA 1
ATOM 992 C C . PRO A 1 135 ? 26.542 4.941 23.552 1.00 36.19 135 PRO A C 1
ATOM 994 O O . PRO A 1 135 ? 26.982 3.847 23.896 1.00 36.19 135 PRO A O 1
ATOM 997 N N . SER A 1 136 ? 26.076 5.802 24.466 1.00 32.34 136 SER A N 1
ATOM 998 C CA . SER A 1 136 ? 26.315 5.704 25.914 1.00 32.34 136 SER A CA 1
ATOM 999 C C . SER A 1 136 ? 25.081 5.314 26.745 1.00 32.34 136 SER A C 1
ATOM 1001 O O . SER A 1 136 ? 24.775 5.945 27.755 1.00 32.34 136 SER A O 1
ATOM 1003 N N . GLY A 1 137 ? 24.391 4.234 26.371 1.00 35.28 137 GLY A N 1
ATOM 1004 C CA . GLY A 1 137 ? 23.720 3.375 27.361 1.00 35.28 137 GLY A CA 1
ATOM 1005 C C . GLY A 1 137 ? 22.388 3.832 27.979 1.00 35.28 137 GLY A C 1
ATOM 1006 O O . GLY A 1 137 ? 21.956 3.215 28.952 1.00 35.28 137 GLY A O 1
ATOM 1007 N N . ARG A 1 138 ? 21.677 4.824 27.426 1.00 31.47 138 ARG A N 1
ATOM 1008 C CA . ARG A 1 138 ? 20.227 4.986 27.671 1.00 31.47 138 ARG A CA 1
ATOM 1009 C C . ARG A 1 138 ? 19.455 4.520 26.439 1.00 31.47 138 ARG A C 1
ATOM 1011 O O . ARG A 1 138 ? 19.775 4.912 25.324 1.00 31.47 138 ARG A O 1
ATOM 1018 N N . ARG A 1 139 ? 18.469 3.638 26.640 1.00 36.38 139 ARG A N 1
ATOM 1019 C CA . ARG A 1 139 ? 17.596 3.106 25.580 1.00 36.38 139 ARG A CA 1
ATOM 1020 C C . ARG A 1 139 ? 16.669 4.207 25.051 1.00 36.38 139 ARG A C 1
ATOM 1022 O O . ARG A 1 139 ? 15.500 4.238 25.411 1.00 36.38 139 ARG A O 1
ATOM 1029 N N . GLU A 1 140 ? 17.158 5.061 24.166 1.00 37.50 140 GLU A N 1
ATOM 1030 C CA . GLU A 1 140 ? 16.297 5.790 23.235 1.00 37.50 140 GLU A CA 1
ATOM 1031 C C . GLU A 1 140 ? 16.466 5.149 21.864 1.00 37.50 140 GLU A C 1
ATOM 1033 O O . GLU A 1 140 ? 17.520 5.216 21.235 1.00 37.50 140 GLU A O 1
ATOM 1038 N N . ARG A 1 141 ? 15.431 4.409 21.450 1.00 46.41 141 ARG A N 1
ATOM 1039 C CA . ARG A 1 141 ? 15.341 3.821 20.112 1.00 46.41 141 ARG A CA 1
ATOM 1040 C C . ARG A 1 141 ? 15.459 4.968 19.115 1.00 46.41 141 ARG A C 1
ATOM 1042 O O . ARG A 1 141 ? 14.599 5.842 19.105 1.00 46.41 141 ARG A O 1
ATOM 1049 N N . THR A 1 142 ? 16.512 4.965 18.305 1.00 52.28 142 THR A N 1
ATOM 1050 C CA . THR A 1 142 ? 16.700 5.924 17.216 1.00 52.28 142 THR A CA 1
ATOM 1051 C C . THR A 1 142 ? 15.416 5.984 16.392 1.00 52.28 142 THR A C 1
ATOM 1053 O O . THR A 1 142 ? 14.941 4.948 15.917 1.00 52.28 142 THR A O 1
ATOM 1056 N N . ILE A 1 143 ? 14.833 7.177 16.257 1.00 53.97 143 ILE A N 1
ATOM 1057 C CA . ILE A 1 143 ? 13.682 7.407 15.377 1.00 53.97 143 ILE A CA 1
ATOM 1058 C C . ILE A 1 143 ? 14.088 6.903 13.983 1.00 53.97 143 ILE A C 1
ATOM 1060 O O . ILE A 1 143 ? 15.183 7.218 13.518 1.00 53.97 143 ILE A O 1
ATOM 1064 N N . PHE A 1 144 ? 13.245 6.072 13.363 1.00 54.31 144 PHE A N 1
ATOM 1065 C CA . PHE A 1 144 ? 13.516 5.377 12.089 1.00 54.31 144 PHE A CA 1
ATOM 1066 C C . PHE A 1 144 ? 14.584 4.262 12.112 1.00 54.31 144 PHE A C 1
ATOM 1068 O O . PHE A 1 144 ? 15.025 3.820 11.055 1.00 54.31 144 PHE A O 1
ATOM 1075 N N . GLY A 1 145 ? 14.994 3.767 13.284 1.00 55.62 145 GLY A N 1
ATOM 1076 C CA . GLY A 1 145 ? 15.854 2.581 13.391 1.00 55.62 145 GLY A CA 1
ATOM 1077 C C . GLY A 1 145 ? 15.107 1.243 13.202 1.00 55.62 145 GLY A C 1
ATOM 1078 O O . GLY A 1 145 ? 13.883 1.202 13.343 1.00 55.62 145 GLY A O 1
ATOM 1079 N N . PRO A 1 146 ? 15.825 0.114 13.001 1.00 51.41 146 PRO A N 1
ATOM 1080 C CA . PRO A 1 146 ? 15.234 -1.212 12.746 1.00 51.41 146 PRO A CA 1
ATOM 1081 C C . PRO A 1 146 ? 14.204 -1.704 13.765 1.00 51.41 146 PRO A C 1
ATOM 1083 O O . PRO A 1 146 ? 13.259 -2.402 13.413 1.00 51.41 146 PRO A O 1
ATOM 1086 N N . GLY A 1 147 ? 14.358 -1.319 15.033 1.00 65.38 147 GLY A N 1
ATOM 1087 C CA . GLY A 1 147 ? 13.416 -1.672 16.099 1.00 65.38 147 GLY A CA 1
ATOM 1088 C C . GLY A 1 147 ? 12.312 -0.640 16.342 1.00 65.38 147 GLY A C 1
ATOM 1089 O O . GLY A 1 147 ? 11.389 -0.918 17.103 1.00 65.38 147 GLY A O 1
ATOM 1090 N N . PHE A 1 148 ? 12.401 0.551 15.744 1.00 69.06 148 PHE A N 1
ATOM 1091 C CA . PHE A 1 148 ? 11.440 1.631 15.968 1.00 69.06 148 PHE A CA 1
ATOM 1092 C C . PHE A 1 148 ? 10.125 1.331 15.250 1.00 69.06 148 PHE A C 1
ATOM 1094 O O . PHE A 1 148 ? 9.095 1.184 15.905 1.00 69.06 148 PHE A O 1
ATOM 1101 N N . THR A 1 149 ? 10.178 1.119 13.934 1.00 71.75 149 THR A N 1
ATOM 1102 C CA . THR A 1 149 ? 9.000 0.809 13.115 1.00 71.75 149 THR A CA 1
ATOM 1103 C C . THR A 1 149 ? 8.295 -0.467 13.577 1.00 71.75 149 THR A C 1
ATOM 1105 O O . THR A 1 149 ? 7.077 -0.460 13.734 1.00 71.75 149 THR A O 1
ATOM 1108 N N . ARG A 1 150 ? 9.048 -1.534 13.900 1.00 74.56 150 ARG A N 1
ATOM 1109 C CA . ARG A 1 150 ? 8.468 -2.762 14.478 1.00 74.56 150 ARG A CA 1
ATOM 1110 C C . ARG A 1 150 ? 7.701 -2.459 15.762 1.00 74.56 150 ARG A C 1
ATOM 1112 O O . ARG A 1 150 ? 6.555 -2.865 15.881 1.00 74.56 150 ARG A O 1
ATOM 1119 N N . SER A 1 151 ? 8.289 -1.679 16.671 1.00 80.19 151 SER A N 1
ATOM 1120 C CA . SER A 1 151 ? 7.617 -1.342 17.929 1.00 80.19 151 SER A CA 1
ATOM 1121 C C . SER A 1 151 ? 6.355 -0.496 17.748 1.00 80.19 151 SER A C 1
ATOM 1123 O O . SER A 1 151 ? 5.427 -0.630 18.535 1.00 80.19 151 SER A O 1
ATOM 1125 N N . GLN A 1 152 ? 6.288 0.351 16.715 1.00 80.56 152 GLN A N 1
ATOM 1126 C CA . GLN A 1 152 ? 5.062 1.088 16.399 1.00 80.56 152 GLN A CA 1
ATOM 1127 C C . GLN A 1 152 ? 3.965 0.149 15.891 1.00 80.56 152 GLN A C 1
ATOM 1129 O O . GLN A 1 152 ? 2.815 0.284 16.296 1.00 80.56 152 GLN A O 1
ATOM 1134 N N . ILE A 1 153 ? 4.318 -0.816 15.042 1.00 74.88 153 ILE A N 1
ATOM 1135 C CA . ILE A 1 153 ? 3.370 -1.804 14.515 1.00 74.88 153 ILE A CA 1
ATOM 1136 C C . ILE A 1 153 ? 2.860 -2.716 15.623 1.00 74.88 153 ILE A C 1
ATOM 1138 O O . ILE A 1 153 ? 1.653 -2.914 15.713 1.00 74.88 153 ILE A O 1
ATOM 1142 N N . ASP A 1 154 ? 3.739 -3.173 16.517 1.00 80.69 154 ASP A N 1
ATOM 1143 C CA . ASP A 1 154 ? 3.340 -3.928 17.708 1.00 80.69 154 ASP A CA 1
ATOM 1144 C C . ASP A 1 154 ? 2.300 -3.151 18.522 1.00 80.69 154 ASP A C 1
ATOM 1146 O O . ASP A 1 154 ? 1.230 -3.680 18.806 1.00 80.69 154 ASP A O 1
ATOM 1150 N N . THR A 1 155 ? 2.540 -1.863 18.800 1.00 80.44 155 THR A N 1
ATOM 1151 C CA . THR A 1 155 ? 1.564 -1.010 19.498 1.00 80.44 155 THR A CA 1
ATOM 1152 C C . THR A 1 155 ? 0.233 -0.904 18.742 1.00 80.44 155 THR A C 1
ATOM 1154 O O . THR A 1 155 ? -0.828 -0.971 19.359 1.00 80.44 155 THR A O 1
ATOM 1157 N N . ILE A 1 156 ? 0.258 -0.730 17.416 1.00 76.00 156 ILE A N 1
ATOM 1158 C CA . ILE A 1 156 ? -0.953 -0.610 16.582 1.00 76.00 156 ILE A CA 1
ATOM 1159 C C . ILE A 1 156 ? -1.783 -1.901 16.631 1.00 76.00 156 ILE A C 1
ATOM 1161 O O . ILE A 1 156 ? -3.013 -1.835 16.735 1.00 76.00 156 ILE A O 1
ATOM 1165 N N . LEU A 1 157 ? -1.118 -3.059 16.586 1.00 69.56 157 LEU A N 1
ATOM 1166 C CA . LEU A 1 157 ? -1.738 -4.382 16.679 1.00 69.56 157 LEU A CA 1
ATOM 1167 C C . LEU A 1 157 ? -2.287 -4.654 18.087 1.00 69.56 157 LEU A C 1
ATOM 1169 O O . LEU A 1 157 ? -3.441 -5.062 18.223 1.00 69.56 157 LEU A O 1
ATOM 1173 N N . GLU A 1 158 ? -1.495 -4.387 19.131 1.00 79.81 158 GLU A N 1
ATOM 1174 C CA . GLU A 1 158 ? -1.886 -4.523 20.542 1.00 79.81 158 GLU A CA 1
ATOM 1175 C C . GLU A 1 158 ? -3.138 -3.699 20.861 1.00 79.81 158 GLU A C 1
ATOM 1177 O O . GLU A 1 158 ? -4.093 -4.201 21.457 1.00 79.81 158 GLU A O 1
ATOM 1182 N N . GLU A 1 159 ? -3.156 -2.438 20.424 1.00 80.00 159 GLU A N 1
ATOM 1183 C CA . GLU A 1 159 ? -4.267 -1.510 20.641 1.00 80.00 159 GLU A CA 1
ATOM 1184 C C . GLU A 1 159 ? -5.417 -1.706 19.632 1.00 80.00 159 GLU A C 1
ATOM 1186 O O . GLU A 1 159 ? -6.425 -0.993 19.694 1.00 80.00 159 GLU A O 1
ATOM 1191 N N . LYS A 1 160 ? -5.300 -2.687 18.721 1.00 77.50 160 LYS A N 1
ATOM 1192 C CA . LYS A 1 160 ? -6.326 -3.100 17.747 1.00 77.50 160 LYS A CA 1
ATOM 1193 C C . LYS A 1 160 ? -6.902 -1.920 16.967 1.00 77.50 160 LYS A C 1
ATOM 1195 O O . LYS A 1 160 ? -8.121 -1.718 16.916 1.00 77.50 160 LYS A O 1
ATOM 1200 N N . VAL A 1 161 ? -6.023 -1.089 16.413 1.00 67.56 161 VAL A N 1
ATOM 1201 C CA . VAL A 1 161 ? -6.439 0.047 15.585 1.00 67.56 161 VAL A CA 1
ATOM 1202 C C . VAL A 1 161 ? -7.058 -0.491 14.287 1.00 67.56 161 VAL A C 1
ATOM 1204 O O . VAL A 1 161 ? -6.428 -1.299 13.607 1.00 67.56 161 VAL A O 1
ATOM 1207 N N . PRO A 1 162 ? -8.276 -0.063 13.914 1.00 52.44 162 PRO A N 1
ATOM 1208 C CA . PRO A 1 162 ? -9.007 -0.676 12.806 1.00 52.44 162 PRO A CA 1
ATOM 1209 C C . PRO A 1 162 ? -8.464 -0.298 11.422 1.00 52.44 162 PRO A C 1
ATOM 1211 O O . PRO A 1 162 ? -8.757 -0.990 10.449 1.00 52.44 162 PRO A O 1
ATOM 1214 N N . VAL A 1 163 ? -7.690 0.789 11.304 1.00 63.38 163 VAL A N 1
ATOM 1215 C CA . VAL A 1 163 ? -7.105 1.226 10.030 1.00 63.38 163 VAL A CA 1
ATOM 1216 C C . VAL A 1 163 ? -5.624 1.561 10.191 1.00 63.38 163 VAL A C 1
ATOM 1218 O O . VAL A 1 163 ? -5.251 2.466 10.934 1.00 63.38 163 VAL A O 1
ATOM 1221 N N . PHE A 1 164 ? -4.781 0.874 9.427 1.00 69.88 164 PHE A N 1
ATOM 1222 C CA . PHE A 1 164 ? -3.364 1.190 9.290 1.00 69.88 164 PHE A CA 1
ATOM 1223 C C . PHE A 1 164 ? -3.108 1.954 7.986 1.00 69.88 164 PHE A C 1
ATOM 1225 O O . PHE A 1 164 ? -3.626 1.596 6.927 1.00 69.88 164 PHE A O 1
ATOM 1232 N N . ALA A 1 165 ? -2.306 3.010 8.066 1.00 63.12 165 ALA A N 1
ATOM 1233 C CA . ALA A 1 165 ? -1.771 3.747 6.933 1.00 63.12 165 ALA A CA 1
ATOM 1234 C C . ALA A 1 165 ? -0.243 3.820 7.058 1.00 63.12 165 ALA A C 1
ATOM 1236 O O . ALA A 1 165 ? 0.310 3.727 8.154 1.00 63.12 165 ALA A O 1
ATOM 1237 N N . SER A 1 166 ? 0.447 3.970 5.929 1.00 66.31 166 SER A N 1
ATOM 1238 C CA . SER A 1 166 ? 1.892 4.170 5.952 1.00 66.31 166 SER A CA 1
ATOM 1239 C C . SER A 1 166 ? 2.374 5.117 4.864 1.00 66.31 166 SER A C 1
ATOM 1241 O O . SER A 1 166 ? 1.999 4.962 3.696 1.00 66.31 166 SER A O 1
ATOM 1243 N N . GLY A 1 167 ? 3.278 6.024 5.226 1.00 54.78 167 GLY A N 1
ATOM 1244 C CA . GLY A 1 167 ? 4.057 6.851 4.308 1.00 54.78 167 GLY A CA 1
ATOM 1245 C C . GLY A 1 167 ? 5.481 6.322 4.082 1.00 54.78 167 GLY A C 1
ATOM 1246 O O . GLY A 1 167 ? 6.042 5.628 4.925 1.00 54.78 167 GLY A O 1
ATOM 1247 N N . LEU A 1 168 ? 6.087 6.689 2.945 1.00 52.25 168 LEU A N 1
ATOM 1248 C CA . LEU A 1 168 ? 7.517 6.505 2.630 1.00 52.25 168 LEU A CA 1
ATOM 1249 C C . LEU A 1 168 ? 8.087 5.107 2.954 1.00 52.25 168 LEU A C 1
ATOM 1251 O O . LEU A 1 168 ? 8.966 5.005 3.811 1.00 52.25 168 LEU A O 1
ATOM 1255 N N . GLY A 1 169 ? 7.640 4.041 2.270 1.00 51.19 169 GLY A N 1
ATOM 1256 C CA . GLY A 1 169 ? 8.206 2.727 2.567 1.00 51.19 169 GLY A CA 1
ATOM 1257 C C . GLY A 1 169 ? 7.770 1.465 1.837 1.00 51.19 169 GLY A C 1
ATOM 1258 O O . GLY A 1 169 ? 6.927 1.499 0.944 1.00 51.19 169 GLY A O 1
ATOM 1259 N N . ASN A 1 170 ? 8.382 0.352 2.272 1.00 49.00 170 ASN A N 1
ATOM 1260 C CA . ASN A 1 170 ? 8.218 -1.015 1.767 1.00 49.00 170 ASN A CA 1
ATOM 1261 C C . ASN A 1 170 ? 7.435 -1.881 2.781 1.00 49.00 170 ASN A C 1
ATOM 1263 O O . ASN A 1 170 ? 8.004 -2.275 3.799 1.00 49.00 170 ASN A O 1
ATOM 1267 N N . PRO A 1 171 ? 6.160 -2.215 2.521 1.00 50.84 171 PRO A N 1
ATOM 1268 C CA . PRO A 1 171 ? 5.371 -3.063 3.409 1.00 50.84 171 PRO A CA 1
ATOM 1269 C C . PRO A 1 171 ? 5.539 -4.570 3.169 1.00 50.84 171 PRO A C 1
ATOM 1271 O O . PRO A 1 171 ? 4.796 -5.339 3.771 1.00 50.84 171 PRO A O 1
ATOM 1274 N N . ALA A 1 172 ? 6.491 -5.015 2.337 1.00 52.88 172 ALA A N 1
ATOM 1275 C CA . ALA A 1 172 ? 6.764 -6.438 2.103 1.00 52.88 172 ALA A CA 1
ATOM 1276 C C . ALA A 1 172 ? 6.883 -7.276 3.393 1.00 52.88 172 ALA A C 1
ATOM 1278 O O . ALA A 1 172 ? 6.292 -8.353 3.420 1.00 52.88 172 ALA A O 1
ATOM 1279 N N . PRO A 1 173 ? 7.513 -6.796 4.490 1.00 54.25 173 PRO A N 1
ATOM 1280 C CA . PRO A 1 173 ? 7.572 -7.552 5.745 1.00 54.25 173 PRO A CA 1
ATOM 1281 C C . PRO A 1 173 ? 6.219 -7.770 6.448 1.00 54.25 173 PRO A C 1
ATOM 1283 O O . PRO A 1 173 ? 6.153 -8.566 7.374 1.00 54.25 173 PRO A O 1
ATOM 1286 N N . TYR A 1 174 ? 5.155 -7.062 6.049 1.00 56.06 174 TYR A N 1
ATOM 1287 C CA . TYR A 1 174 ? 3.828 -7.104 6.687 1.00 56.06 174 TYR A CA 1
ATOM 1288 C C . TYR A 1 174 ? 2.755 -7.758 5.807 1.00 56.06 174 TYR A C 1
ATOM 1290 O O . TYR A 1 174 ? 1.601 -7.876 6.217 1.00 56.06 174 TYR A O 1
ATOM 1298 N N . VAL A 1 175 ? 3.117 -8.205 4.598 1.00 56.53 175 VAL A N 1
ATOM 1299 C CA . VAL A 1 175 ? 2.205 -8.916 3.682 1.00 56.53 175 VAL A CA 1
ATOM 1300 C C . VAL A 1 175 ? 1.671 -10.200 4.325 1.00 56.53 175 VAL A C 1
ATOM 1302 O O . VAL A 1 175 ? 0.501 -10.536 4.141 1.00 56.53 175 VAL A O 1
ATOM 1305 N N . GLU A 1 176 ? 2.484 -10.860 5.151 1.00 55.34 176 GLU A N 1
ATOM 1306 C CA . GLU A 1 176 ? 2.091 -12.059 5.896 1.00 55.34 176 GLU A CA 1
ATOM 1307 C C . GLU A 1 176 ? 0.992 -11.777 6.928 1.00 55.34 176 GLU A C 1
ATOM 1309 O O . GLU A 1 176 ? 0.019 -12.524 7.041 1.00 55.34 176 GLU A O 1
ATOM 1314 N N . GLU A 1 177 ? 1.097 -10.644 7.624 1.00 55.19 177 GLU A N 1
ATOM 1315 C CA . GLU A 1 177 ? 0.124 -10.205 8.626 1.00 55.19 177 GLU A CA 1
ATOM 1316 C C . GLU A 1 177 ? -1.195 -9.752 7.962 1.00 55.19 177 GLU A C 1
ATOM 1318 O O . GLU A 1 177 ? -2.281 -10.049 8.467 1.00 55.19 177 GLU A O 1
ATOM 1323 N N . PHE A 1 178 ? -1.136 -9.119 6.780 1.00 53.56 178 PHE A N 1
ATOM 1324 C CA . PHE A 1 178 ? -2.333 -8.781 5.995 1.00 53.56 178 PHE A CA 1
ATOM 1325 C C . PHE A 1 178 ? -3.063 -10.021 5.470 1.00 53.56 178 PHE A C 1
ATOM 1327 O O . PHE A 1 178 ? -4.297 -10.064 5.492 1.00 53.56 178 PHE A O 1
ATOM 1334 N N . HIS A 1 179 ? -2.324 -11.046 5.046 1.00 55.59 179 HIS A N 1
ATOM 1335 C CA . HIS A 1 179 ? -2.916 -12.312 4.630 1.00 55.59 179 HIS A CA 1
ATOM 1336 C C . HIS A 1 179 ? -3.574 -13.055 5.802 1.00 55.59 179 HIS A C 1
ATOM 1338 O O . HIS A 1 179 ? -4.705 -13.519 5.667 1.00 55.59 179 HIS A O 1
ATOM 1344 N N . ALA A 1 180 ? -2.930 -13.088 6.975 1.00 53.59 180 ALA A N 1
ATOM 1345 C CA . ALA A 1 180 ? -3.503 -13.672 8.191 1.00 53.59 180 ALA A CA 1
ATOM 1346 C C . ALA A 1 180 ? -4.805 -12.972 8.644 1.00 53.59 180 ALA A C 1
ATOM 1348 O O . ALA A 1 180 ? -5.669 -13.601 9.253 1.00 53.59 180 ALA A O 1
ATOM 1349 N N . ALA A 1 181 ? -4.980 -11.690 8.302 1.00 51.88 181 ALA A N 1
ATOM 1350 C CA . ALA A 1 181 ? -6.210 -10.924 8.522 1.00 51.88 181 ALA A CA 1
ATOM 1351 C C . ALA A 1 181 ? -7.276 -11.103 7.413 1.00 51.88 181 ALA A C 1
ATOM 1353 O O . ALA A 1 181 ? -8.322 -10.453 7.456 1.00 51.88 181 ALA A O 1
ATOM 1354 N N . GLY A 1 182 ? -7.030 -11.967 6.421 1.00 55.16 182 GLY A N 1
ATOM 1355 C CA . GLY A 1 182 ? -7.954 -12.268 5.323 1.00 55.16 182 GLY A CA 1
ATOM 1356 C C . GLY A 1 182 ? -7.917 -11.276 4.155 1.00 55.16 182 GLY A C 1
ATOM 1357 O O . GLY A 1 182 ? -8.823 -11.290 3.320 1.00 55.16 182 GLY A O 1
ATOM 1358 N N . ALA A 1 183 ? -6.906 -10.404 4.072 1.00 62.03 183 ALA A N 1
ATOM 1359 C CA . ALA A 1 183 ? -6.763 -9.480 2.952 1.00 62.03 183 ALA A CA 1
ATOM 1360 C C . ALA A 1 183 ? -6.147 -10.177 1.727 1.00 62.03 183 ALA A C 1
ATOM 1362 O O . ALA A 1 183 ? -5.108 -10.837 1.809 1.00 62.03 183 ALA A O 1
ATOM 1363 N N . GLN A 1 184 ? -6.777 -9.990 0.564 1.00 74.88 184 GLN A N 1
ATOM 1364 C CA . GLN A 1 184 ? -6.240 -10.451 -0.714 1.00 74.88 184 GLN A CA 1
ATOM 1365 C C . GLN A 1 184 ? -5.015 -9.612 -1.097 1.00 74.88 184 GLN A C 1
ATOM 1367 O O . GLN A 1 184 ? -5.081 -8.377 -1.093 1.00 74.88 184 GLN A O 1
ATOM 1372 N N . PHE A 1 185 ? -3.924 -10.265 -1.495 1.00 82.50 185 PHE A N 1
ATOM 1373 C CA . PHE A 1 185 ? -2.740 -9.591 -2.022 1.00 82.50 185 PHE A CA 1
ATOM 1374 C C . PHE A 1 185 ? -2.287 -10.207 -3.342 1.00 82.50 185 PHE A C 1
ATOM 1376 O O . PHE A 1 185 ? -2.462 -11.399 -3.590 1.00 82.50 185 PHE A O 1
ATOM 1383 N N 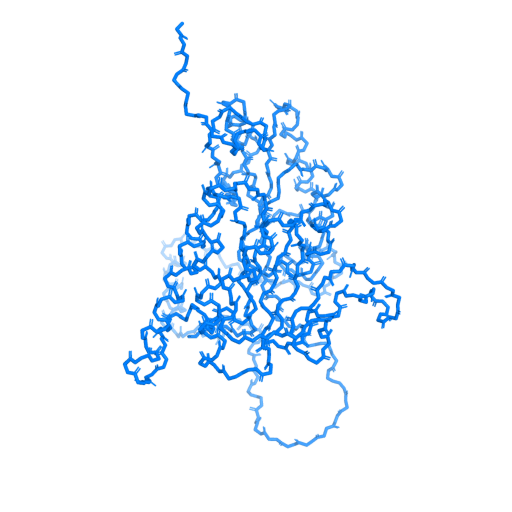. VAL A 1 186 ? -1.698 -9.380 -4.197 1.00 88.94 186 VAL A N 1
ATOM 1384 C CA . VAL A 1 186 ? -1.064 -9.824 -5.435 1.00 88.94 186 VAL A CA 1
ATOM 1385 C C . VAL A 1 186 ? 0.287 -9.156 -5.552 1.00 88.94 186 VAL A C 1
ATOM 1387 O O . VAL A 1 186 ? 0.353 -7.933 -5.450 1.00 88.94 186 VAL A O 1
ATOM 1390 N N . THR A 1 187 ? 1.333 -9.927 -5.822 1.00 88.56 187 THR A N 1
ATOM 1391 C CA . THR A 1 187 ? 2.668 -9.377 -6.079 1.00 88.56 187 THR A CA 1
ATOM 1392 C C . THR A 1 187 ? 3.075 -9.614 -7.524 1.00 88.56 187 THR A C 1
ATOM 1394 O O . THR A 1 187 ? 2.907 -10.717 -8.033 1.00 88.56 187 THR A O 1
ATOM 1397 N N . ILE A 1 188 ? 3.612 -8.585 -8.179 1.00 92.62 188 ILE A N 1
ATOM 1398 C CA . ILE A 1 188 ? 4.438 -8.734 -9.379 1.00 92.62 188 ILE A CA 1
ATOM 1399 C C . ILE A 1 188 ? 5.890 -8.860 -8.906 1.00 92.62 188 ILE A C 1
ATOM 1401 O O . ILE A 1 188 ? 6.440 -7.883 -8.395 1.00 92.62 188 ILE A O 1
ATOM 1405 N N . ASP A 1 189 ? 6.446 -10.066 -9.021 1.00 88.38 189 ASP A N 1
ATOM 1406 C CA . ASP A 1 189 ? 7.794 -10.449 -8.590 1.00 88.38 189 ASP A CA 1
ATOM 1407 C C . ASP A 1 189 ? 8.745 -10.404 -9.794 1.00 88.38 189 ASP A C 1
ATOM 1409 O O . ASP A 1 189 ? 8.628 -11.195 -10.736 1.00 88.38 189 ASP A O 1
ATOM 1413 N N . ASN A 1 190 ? 9.655 -9.431 -9.769 1.00 84.19 190 ASN A N 1
ATOM 1414 C CA . ASN A 1 190 ? 10.648 -9.205 -10.821 1.00 84.19 190 ASN A CA 1
ATOM 1415 C C . ASN A 1 190 ? 11.981 -9.886 -10.501 1.00 84.19 190 ASN A C 1
ATOM 1417 O O . ASN A 1 190 ? 12.824 -10.017 -11.387 1.00 84.19 190 ASN A O 1
ATOM 1421 N N . VAL A 1 191 ? 12.190 -10.297 -9.250 1.00 81.62 191 VAL A N 1
ATOM 1422 C CA . VAL A 1 191 ? 13.468 -10.825 -8.757 1.00 81.62 191 VAL A CA 1
ATOM 1423 C C . VAL A 1 191 ? 13.426 -12.351 -8.576 1.00 81.62 191 VAL A C 1
ATOM 1425 O O . VAL A 1 191 ? 14.475 -12.997 -8.518 1.00 81.62 191 VAL A O 1
ATOM 1428 N N . GLY A 1 192 ? 12.233 -12.941 -8.503 1.00 83.12 192 GLY A N 1
ATOM 1429 C CA . GLY A 1 192 ? 11.995 -14.378 -8.363 1.00 83.12 192 GLY A CA 1
ATOM 1430 C C . GLY A 1 192 ? 12.244 -14.877 -6.940 1.00 83.12 192 GLY A C 1
ATOM 1431 O O . GLY A 1 192 ? 12.870 -15.922 -6.725 1.00 83.12 192 GLY A O 1
ATOM 1432 N N . LYS A 1 193 ? 11.864 -14.080 -5.934 1.00 84.50 193 LYS A N 1
ATOM 1433 C CA . LYS A 1 193 ? 12.130 -14.370 -4.508 1.00 84.50 193 LYS A CA 1
ATOM 1434 C C . LYS A 1 193 ? 10.886 -14.410 -3.638 1.00 84.50 193 LYS A C 1
ATOM 1436 O O . LYS A 1 193 ? 10.957 -14.937 -2.530 1.00 84.50 193 LYS A O 1
ATOM 1441 N N . TRP A 1 194 ? 9.747 -13.929 -4.121 1.00 80.81 194 TRP A N 1
ATOM 1442 C CA . TRP A 1 194 ? 8.516 -13.875 -3.336 1.00 80.81 194 TRP A CA 1
ATOM 1443 C C . TRP A 1 194 ? 7.943 -15.255 -3.037 1.00 80.81 194 TRP A C 1
ATOM 1445 O O . TRP A 1 194 ? 7.243 -15.410 -2.038 1.00 80.81 194 TRP A O 1
ATOM 1455 N N . TRP A 1 195 ? 8.289 -16.278 -3.827 1.00 83.06 195 TRP A N 1
ATOM 1456 C CA . TRP A 1 195 ? 7.925 -17.670 -3.541 1.00 83.06 195 TRP A CA 1
ATOM 1457 C C . TRP A 1 195 ? 8.354 -18.118 -2.133 1.00 83.06 195 TRP A C 1
ATOM 1459 O O . TRP A 1 195 ? 7.704 -18.984 -1.546 1.00 83.06 195 TRP A O 1
ATOM 1469 N N . ALA A 1 196 ? 9.399 -17.501 -1.563 1.00 78.56 196 ALA A N 1
ATOM 1470 C CA . ALA A 1 196 ? 9.883 -17.791 -0.218 1.00 78.56 196 ALA A CA 1
ATOM 1471 C C . ALA A 1 196 ? 8.854 -17.483 0.882 1.00 78.56 196 ALA A C 1
ATOM 1473 O O . ALA A 1 196 ? 8.990 -18.022 1.971 1.00 78.56 196 ALA A O 1
ATOM 1474 N N . LEU A 1 197 ? 7.790 -16.715 0.601 1.00 74.06 197 LEU A N 1
ATOM 1475 C CA . LEU A 1 197 ? 6.652 -16.540 1.517 1.00 74.06 197 LEU A CA 1
ATOM 1476 C C . LEU A 1 197 ? 5.955 -17.864 1.864 1.00 74.06 197 LEU A C 1
ATOM 1478 O O . LEU A 1 197 ? 5.276 -17.962 2.882 1.00 74.06 197 LEU A O 1
ATOM 1482 N N . ARG A 1 198 ? 6.131 -18.905 1.041 1.00 74.44 198 ARG A N 1
ATOM 1483 C CA . ARG A 1 198 ? 5.677 -20.273 1.335 1.00 74.44 198 ARG A CA 1
ATOM 1484 C C . ARG A 1 198 ? 6.521 -20.983 2.384 1.00 74.44 198 ARG A C 1
ATOM 1486 O O . ARG A 1 198 ? 6.188 -22.103 2.766 1.00 74.44 198 ARG A O 1
ATOM 1493 N N . LEU A 1 199 ? 7.610 -20.370 2.826 1.00 75.06 199 LEU A N 1
ATOM 1494 C CA . LEU A 1 199 ? 8.468 -20.861 3.888 1.00 75.06 199 LEU A CA 1
ATOM 1495 C C . LEU A 1 199 ? 8.280 -19.967 5.112 1.00 75.06 199 LEU A C 1
ATOM 1497 O O . LEU A 1 199 ? 8.231 -18.746 5.008 1.00 75.06 199 LEU A O 1
ATOM 1501 N N . ALA A 1 200 ? 8.189 -20.577 6.285 1.00 69.00 200 ALA A N 1
ATOM 1502 C CA . ALA A 1 200 ? 8.245 -19.859 7.545 1.00 69.00 200 ALA A CA 1
ATOM 1503 C C . ALA A 1 200 ? 9.641 -19.239 7.746 1.00 69.00 200 ALA A C 1
ATOM 1505 O O . ALA A 1 200 ? 10.602 -19.575 7.052 1.00 69.00 200 ALA A O 1
ATOM 1506 N N . ALA A 1 201 ? 9.784 -18.379 8.758 1.00 62.12 201 ALA A N 1
ATOM 1507 C CA . ALA A 1 201 ? 11.044 -17.693 9.072 1.00 62.12 201 ALA A CA 1
ATOM 1508 C C . ALA A 1 201 ? 12.245 -18.632 9.337 1.00 62.12 201 ALA A C 1
ATOM 1510 O O . ALA A 1 201 ? 13.394 -18.200 9.283 1.00 62.12 201 ALA A O 1
ATOM 1511 N N . ASP A 1 202 ? 11.998 -19.914 9.622 1.00 66.75 202 ASP A N 1
ATOM 1512 C CA . ASP A 1 202 ? 13.030 -20.946 9.765 1.00 66.75 202 ASP A CA 1
ATOM 1513 C C . ASP A 1 202 ? 13.565 -21.485 8.418 1.00 66.75 202 ASP A C 1
ATOM 1515 O O . ASP A 1 202 ? 14.506 -22.285 8.401 1.00 66.75 202 ASP A O 1
ATOM 1519 N N . GLY A 1 203 ? 12.965 -21.062 7.300 1.00 68.00 203 GLY A N 1
ATOM 1520 C CA . GLY A 1 203 ? 13.281 -21.468 5.933 1.00 68.00 203 GLY A CA 1
ATOM 1521 C C . GLY A 1 203 ? 12.924 -22.918 5.598 1.00 68.00 203 GLY A C 1
ATOM 1522 O O . GLY A 1 203 ? 13.378 -23.423 4.573 1.00 68.00 203 GLY A O 1
ATOM 1523 N N . LYS A 1 204 ? 12.182 -23.622 6.462 1.00 73.38 204 LYS A N 1
ATOM 1524 C CA . LYS A 1 204 ? 11.939 -25.072 6.351 1.00 73.38 204 LYS A CA 1
ATOM 1525 C C . LYS A 1 204 ? 10.481 -25.455 6.539 1.00 73.38 204 LYS A C 1
ATOM 1527 O O . LYS A 1 204 ? 10.003 -26.360 5.860 1.00 73.38 204 LYS A O 1
ATOM 1532 N N . SER A 1 205 ? 9.802 -24.820 7.483 1.00 67.81 205 SER A N 1
ATOM 1533 C CA . SER A 1 205 ? 8.398 -25.093 7.766 1.00 67.81 205 SER A CA 1
ATOM 1534 C C . SER A 1 205 ? 7.506 -24.369 6.751 1.00 67.81 205 SER A C 1
ATOM 1536 O O . SER A 1 205 ? 7.923 -23.343 6.212 1.00 67.81 205 SER A O 1
ATOM 1538 N N . PRO A 1 206 ? 6.288 -24.863 6.468 1.00 71.50 206 PRO A N 1
ATOM 1539 C CA . PRO A 1 206 ? 5.347 -24.159 5.601 1.00 71.50 206 PRO A CA 1
ATOM 1540 C C . PRO A 1 206 ? 5.007 -22.764 6.146 1.00 71.50 206 PRO A C 1
ATOM 1542 O O . PRO A 1 206 ? 4.721 -22.611 7.333 1.00 71.50 206 PRO A O 1
ATOM 1545 N N . GLY A 1 207 ? 5.058 -21.768 5.267 1.00 74.88 207 GLY A N 1
ATOM 1546 C CA . GLY A 1 207 ? 4.638 -20.389 5.494 1.00 74.88 207 GLY A CA 1
ATOM 1547 C C . GLY A 1 207 ? 3.224 -20.156 4.963 1.00 74.88 207 GLY A C 1
ATOM 1548 O O . GLY A 1 207 ? 2.288 -20.874 5.311 1.00 74.88 207 GLY A O 1
ATOM 1549 N N . ILE A 1 208 ? 3.065 -19.150 4.109 1.00 74.50 208 ILE A N 1
ATOM 1550 C CA . ILE A 1 208 ? 1.784 -18.768 3.515 1.00 74.50 208 ILE A CA 1
ATOM 1551 C C . ILE A 1 208 ? 1.410 -19.702 2.367 1.00 74.50 208 ILE A C 1
ATOM 1553 O O . ILE A 1 208 ? 2.178 -19.887 1.421 1.00 74.50 208 ILE A O 1
ATOM 1557 N N . ASP A 1 209 ? 0.180 -20.209 2.406 1.00 76.44 209 ASP A N 1
ATOM 1558 C CA . ASP A 1 209 ? -0.430 -20.922 1.285 1.00 76.44 209 ASP A CA 1
ATOM 1559 C C . ASP A 1 209 ? -0.931 -19.922 0.226 1.00 76.44 209 ASP A C 1
ATOM 1561 O O . ASP A 1 209 ? -2.081 -19.482 0.220 1.00 76.44 209 ASP A O 1
ATOM 1565 N N . VAL A 1 210 ? -0.013 -19.486 -0.638 1.00 80.69 210 VAL A N 1
ATOM 1566 C CA . VAL A 1 210 ? -0.268 -18.555 -1.747 1.00 80.69 210 VAL A CA 1
ATOM 1567 C C . VAL A 1 210 ? 0.133 -19.202 -3.061 1.00 80.69 210 VAL A C 1
ATOM 1569 O O . VAL A 1 210 ? 1.193 -19.813 -3.136 1.00 80.69 210 VAL A O 1
ATOM 1572 N N . VAL A 1 211 ? -0.676 -19.045 -4.110 1.00 86.06 211 VAL A N 1
ATOM 1573 C CA . VAL A 1 211 ? -0.373 -19.557 -5.458 1.00 86.06 211 VAL A CA 1
ATOM 1574 C C . VAL A 1 211 ? 0.767 -18.754 -6.090 1.00 86.06 211 VAL A C 1
ATOM 1576 O O . VAL A 1 211 ? 0.749 -17.523 -6.050 1.00 86.06 211 VAL A O 1
ATOM 1579 N N . VAL A 1 212 ? 1.728 -19.437 -6.711 1.00 88.19 212 VAL A N 1
ATOM 1580 C CA . VAL A 1 212 ? 2.817 -18.826 -7.486 1.00 88.19 212 VAL A CA 1
ATOM 1581 C C . VAL A 1 212 ? 2.579 -19.112 -8.968 1.00 88.19 212 VAL A C 1
ATOM 1583 O O . VAL A 1 212 ? 2.465 -20.260 -9.396 1.00 88.19 212 VAL A O 1
ATOM 1586 N N . LEU A 1 213 ? 2.467 -18.053 -9.763 1.00 90.94 213 LEU A N 1
ATOM 1587 C CA . LEU A 1 213 ? 2.213 -18.095 -11.198 1.00 90.94 213 LEU A CA 1
ATOM 1588 C C . LEU A 1 213 ? 3.477 -17.660 -11.941 1.00 90.94 213 LEU A C 1
ATOM 1590 O O . LEU A 1 213 ? 3.863 -16.499 -11.838 1.00 90.94 213 LEU A O 1
ATOM 1594 N N . GLY A 1 214 ? 4.063 -18.549 -12.742 1.00 90.56 214 GLY A N 1
ATOM 1595 C CA . GLY A 1 214 ? 5.336 -18.283 -13.420 1.00 90.56 214 GLY A CA 1
ATOM 1596 C C . GLY A 1 214 ? 6.563 -18.496 -12.528 1.00 90.56 214 GLY A C 1
ATOM 1597 O O . GLY A 1 214 ? 6.434 -18.938 -11.388 1.00 90.56 214 GLY A O 1
ATOM 1598 N N . GLY A 1 215 ? 7.745 -18.221 -13.084 1.00 89.62 215 GLY A N 1
ATOM 1599 C CA . GLY A 1 215 ? 9.039 -18.475 -12.444 1.00 89.62 215 GLY A CA 1
ATOM 1600 C C . GLY A 1 215 ? 9.398 -19.957 -12.293 1.00 89.62 215 GLY A C 1
ATOM 1601 O O . GLY A 1 215 ? 8.581 -20.856 -12.516 1.00 89.62 215 GLY A O 1
ATOM 1602 N N . GLU A 1 216 ? 10.632 -20.217 -11.860 1.00 89.12 216 GLU A N 1
ATOM 1603 C CA . GLU A 1 216 ? 11.151 -21.566 -11.578 1.00 89.12 216 GLU A CA 1
ATOM 1604 C C . GLU A 1 216 ? 10.357 -22.293 -10.473 1.00 89.12 216 GLU A C 1
ATOM 1606 O O . GLU A 1 216 ? 10.255 -23.521 -10.470 1.00 89.12 216 GLU A O 1
ATOM 1611 N N . HIS A 1 217 ? 9.748 -21.536 -9.555 1.00 86.38 217 HIS A N 1
ATOM 1612 C CA . HIS A 1 217 ? 9.013 -22.051 -8.395 1.00 86.38 217 HIS A CA 1
ATOM 1613 C C . HIS A 1 217 ? 7.480 -21.993 -8.548 1.00 86.38 217 HIS A C 1
ATOM 1615 O O . HIS A 1 217 ? 6.758 -22.142 -7.558 1.00 86.38 217 HIS A O 1
ATOM 1621 N N . GLY A 1 218 ? 6.975 -21.758 -9.764 1.00 86.19 218 GLY A N 1
ATOM 1622 C CA . GLY A 1 218 ? 5.545 -21.619 -10.041 1.00 86.19 218 GLY A CA 1
ATOM 1623 C C . GLY A 1 218 ? 4.760 -22.930 -10.006 1.00 86.19 218 GLY A C 1
ATOM 1624 O O . GLY A 1 218 ? 5.216 -23.961 -10.494 1.00 86.19 218 GLY A O 1
ATOM 1625 N N . ASP A 1 219 ? 3.521 -22.877 -9.509 1.00 86.44 219 ASP A N 1
ATOM 1626 C CA . ASP A 1 219 ? 2.575 -24.002 -9.602 1.00 86.44 219 ASP A CA 1
ATOM 1627 C C . ASP A 1 219 ? 1.977 -24.121 -11.003 1.00 86.44 219 ASP A C 1
ATOM 1629 O O . ASP A 1 219 ? 1.566 -25.199 -11.435 1.00 86.44 219 ASP A O 1
ATOM 1633 N N . LEU A 1 220 ? 1.872 -22.985 -11.700 1.00 84.19 220 LEU A N 1
ATOM 1634 C CA . LEU A 1 220 ? 1.275 -22.885 -13.022 1.00 84.19 220 LEU A CA 1
ATOM 1635 C C . LEU A 1 220 ? 2.180 -22.082 -13.960 1.00 84.19 220 LEU A C 1
ATOM 1637 O O . LEU A 1 220 ? 2.655 -21.004 -13.589 1.00 84.19 220 LEU A O 1
ATOM 1641 N N . PRO A 1 221 ? 2.373 -22.551 -15.206 1.00 86.44 221 PRO A N 1
ATOM 1642 C CA . PRO A 1 221 ? 3.153 -21.820 -16.187 1.00 86.44 221 PRO A CA 1
ATOM 1643 C C . PRO A 1 221 ? 2.429 -20.537 -16.594 1.00 86.44 221 PRO A C 1
ATOM 1645 O O . PRO A 1 221 ? 1.222 -20.529 -16.856 1.00 86.44 221 PRO A O 1
ATOM 1648 N N . LEU A 1 222 ? 3.194 -19.458 -16.726 1.00 91.62 222 LEU A N 1
ATOM 1649 C CA . LEU A 1 222 ? 2.692 -18.149 -17.118 1.00 91.62 222 LEU A CA 1
ATOM 1650 C C . LEU A 1 222 ? 3.214 -17.767 -18.508 1.00 91.62 222 LEU A C 1
ATOM 1652 O O . LEU A 1 222 ? 4.326 -18.125 -18.889 1.00 91.62 222 LEU A O 1
ATOM 1656 N N . LYS A 1 223 ? 2.411 -17.033 -19.290 1.00 92.44 223 LYS A N 1
ATOM 1657 C CA . LYS A 1 223 ? 2.814 -16.507 -20.605 1.00 92.44 223 LYS A CA 1
ATOM 1658 C C . LYS A 1 223 ? 2.607 -14.988 -20.681 1.00 92.44 223 LYS A C 1
ATOM 1660 O O . LYS A 1 223 ? 1.584 -14.503 -20.196 1.00 92.44 223 LYS A O 1
ATOM 1665 N N . PRO A 1 224 ? 3.457 -14.233 -21.401 1.00 91.88 224 PRO A N 1
ATOM 1666 C CA . PRO A 1 224 ? 3.383 -12.766 -21.408 1.00 91.88 224 PRO A CA 1
ATOM 1667 C C . PRO A 1 224 ? 2.057 -12.157 -21.897 1.00 91.88 224 PRO A C 1
ATOM 1669 O O . PRO A 1 224 ? 1.708 -11.038 -21.541 1.00 91.88 224 PRO A O 1
ATOM 1672 N N . HIS A 1 225 ? 1.284 -12.866 -22.725 1.00 93.62 225 HIS A N 1
ATOM 1673 C CA . HIS A 1 225 ? 0.033 -12.349 -23.301 1.00 93.62 225 HIS A CA 1
ATOM 1674 C C . HIS A 1 225 ? -1.217 -12.619 -22.449 1.00 93.62 225 HIS A C 1
ATOM 1676 O O . HIS A 1 225 ? -2.308 -12.206 -22.838 1.00 93.62 225 HIS A O 1
ATOM 1682 N N . VAL A 1 226 ? -1.093 -13.315 -21.313 1.00 94.69 226 VAL A N 1
ATOM 1683 C CA . VAL A 1 226 ? -2.256 -13.717 -20.503 1.00 94.69 226 VAL A CA 1
ATOM 1684 C C . VAL A 1 226 ? -2.569 -12.765 -19.344 1.00 94.69 226 VAL A C 1
ATOM 1686 O O . VAL A 1 226 ? -3.453 -13.062 -18.546 1.00 94.69 226 VAL A O 1
ATOM 1689 N N . GLY A 1 227 ? -1.910 -11.603 -19.255 1.00 95.25 227 GLY A N 1
ATOM 1690 C CA . GLY A 1 227 ? -2.068 -10.665 -18.131 1.00 95.25 227 GLY A CA 1
ATOM 1691 C C . GLY A 1 227 ? -3.521 -10.288 -17.833 1.00 95.25 227 GLY A C 1
ATOM 1692 O O . GLY A 1 227 ? -3.947 -10.307 -16.680 1.00 95.25 227 GLY A O 1
ATOM 1693 N N . ALA A 1 228 ? -4.331 -10.043 -18.866 1.00 97.06 228 ALA A N 1
ATOM 1694 C CA . ALA A 1 228 ? -5.755 -9.763 -18.682 1.00 97.06 228 ALA A CA 1
ATOM 1695 C C . ALA A 1 228 ? -6.534 -10.955 -18.087 1.00 97.06 228 ALA A C 1
ATOM 1697 O O . ALA A 1 228 ? -7.384 -10.767 -17.221 1.00 97.06 228 ALA A O 1
ATOM 1698 N N . MET A 1 229 ? -6.222 -12.179 -18.515 1.00 95.81 229 MET A N 1
ATOM 1699 C CA . MET A 1 229 ? -6.868 -13.395 -18.014 1.00 95.81 229 MET A CA 1
ATOM 1700 C C . MET A 1 229 ? -6.499 -13.668 -16.551 1.00 95.81 229 MET A C 1
ATOM 1702 O O . MET A 1 229 ? -7.359 -14.052 -15.767 1.00 95.81 229 MET A O 1
ATOM 1706 N N . ILE A 1 230 ? -5.245 -13.413 -16.165 1.00 96.38 230 ILE A N 1
ATOM 1707 C CA . ILE A 1 230 ? -4.804 -13.533 -14.768 1.00 96.38 230 ILE A CA 1
ATOM 1708 C C . ILE A 1 230 ? -5.504 -12.506 -13.877 1.00 96.38 230 ILE A C 1
ATOM 1710 O O . ILE A 1 230 ? -5.962 -12.850 -12.791 1.00 96.38 230 ILE A O 1
ATOM 1714 N N . ALA A 1 231 ? -5.654 -11.265 -14.348 1.00 95.50 231 ALA A N 1
ATOM 1715 C CA . ALA A 1 231 ? -6.426 -10.255 -13.627 1.00 95.50 231 ALA A CA 1
ATOM 1716 C C . ALA A 1 231 ? -7.891 -10.676 -13.432 1.00 95.50 231 ALA A C 1
ATOM 1718 O O . ALA A 1 231 ? -8.462 -10.417 -12.375 1.00 95.50 231 ALA A O 1
ATOM 1719 N N . ASP A 1 232 ? -8.492 -11.324 -14.434 1.00 93.81 232 ASP A N 1
ATOM 1720 C CA . ASP A 1 232 ? -9.845 -11.864 -14.323 1.00 93.81 232 ASP A CA 1
ATOM 1721 C C . ASP A 1 232 ? -9.915 -12.973 -13.273 1.00 93.81 232 ASP A C 1
ATOM 1723 O O . ASP A 1 232 ? -10.694 -12.849 -12.334 1.00 93.81 232 ASP A O 1
ATOM 1727 N N . LEU A 1 233 ? -9.038 -13.976 -13.360 1.00 89.88 233 LEU A N 1
ATOM 1728 C CA . LEU A 1 233 ? -8.959 -15.085 -12.407 1.00 89.88 233 LEU A CA 1
ATOM 1729 C C . LEU A 1 233 ? -8.825 -14.603 -10.956 1.00 89.88 233 LEU A C 1
ATOM 1731 O O . LEU A 1 233 ? -9.570 -15.047 -10.087 1.00 89.88 233 LEU A O 1
ATOM 1735 N N . ILE A 1 234 ? -7.896 -13.680 -10.703 1.00 89.81 234 ILE A N 1
ATOM 1736 C CA . ILE A 1 234 ? -7.627 -13.137 -9.366 1.00 89.81 234 ILE A CA 1
ATOM 1737 C C . ILE A 1 234 ? -8.861 -12.447 -8.788 1.00 89.81 234 ILE A C 1
ATOM 1739 O O . ILE A 1 234 ? -9.167 -12.617 -7.610 1.00 89.81 234 ILE A O 1
ATOM 1743 N N . VAL A 1 235 ? -9.577 -11.665 -9.598 1.00 89.12 235 VAL A N 1
ATOM 1744 C CA . VAL A 1 235 ? -10.776 -10.963 -9.126 1.00 89.12 235 VAL A CA 1
ATOM 1745 C C . VAL A 1 235 ? -11.954 -11.924 -8.983 1.00 89.12 235 VAL A C 1
ATOM 1747 O O . V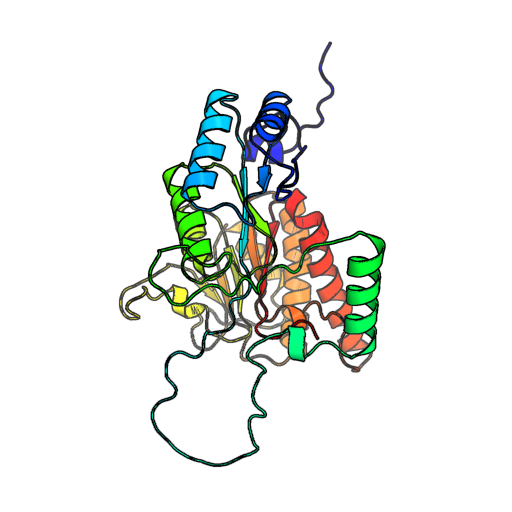AL A 1 235 ? -12.635 -11.873 -7.968 1.00 89.12 235 VAL A O 1
ATOM 1750 N N . ASP A 1 236 ? -12.177 -12.807 -9.959 1.00 88.06 236 ASP A N 1
ATOM 1751 C CA . ASP A 1 236 ? -13.300 -13.752 -9.969 1.00 88.06 236 ASP A CA 1
ATOM 1752 C C . ASP A 1 236 ? -13.227 -14.769 -8.829 1.00 88.06 236 ASP A C 1
ATOM 1754 O O . ASP A 1 236 ? -14.252 -15.128 -8.256 1.00 88.06 236 ASP A O 1
ATOM 1758 N N . GLN A 1 237 ? -12.022 -15.247 -8.513 1.00 83.88 237 GLN A N 1
ATOM 1759 C CA . GLN A 1 237 ? -11.812 -16.273 -7.491 1.00 83.88 237 GLN A CA 1
ATOM 1760 C C . GLN A 1 237 ? -11.388 -15.695 -6.136 1.00 83.88 237 GLN A C 1
ATOM 1762 O O . GLN A 1 237 ? -11.334 -16.431 -5.157 1.00 83.88 237 GLN A O 1
ATOM 1767 N N . GLY A 1 238 ? -11.060 -14.399 -6.063 1.00 81.62 238 GLY A N 1
ATOM 1768 C CA . GLY A 1 238 ? -10.602 -13.761 -4.825 1.00 81.62 238 GLY A CA 1
ATOM 1769 C C . GLY A 1 238 ? -9.278 -14.315 -4.283 1.00 81.62 238 GLY A C 1
ATOM 1770 O O . GLY A 1 238 ? -9.029 -14.223 -3.085 1.00 81.62 238 GLY A O 1
ATOM 1771 N N . ILE A 1 239 ? -8.436 -14.906 -5.139 1.00 83.75 239 ILE A N 1
ATOM 1772 C CA . ILE A 1 239 ? -7.190 -15.565 -4.718 1.00 83.75 239 ILE A CA 1
ATOM 1773 C C . ILE A 1 239 ? -6.049 -14.567 -4.515 1.00 83.75 239 ILE A C 1
ATOM 1775 O O . ILE A 1 239 ? -5.879 -13.634 -5.305 1.00 83.75 239 ILE A O 1
ATOM 1779 N N . SER A 1 240 ? -5.234 -14.787 -3.485 1.00 84.62 240 SER A N 1
ATOM 1780 C CA . SER A 1 240 ? -3.918 -14.153 -3.399 1.00 84.62 240 SER A CA 1
ATOM 1781 C C . SER A 1 240 ? -2.936 -14.874 -4.317 1.00 84.62 240 SER A C 1
ATOM 1783 O O . SER A 1 240 ? -3.001 -16.098 -4.450 1.00 84.62 240 SER A O 1
ATOM 1785 N N . ALA A 1 241 ? -2.033 -14.130 -4.953 1.00 87.69 241 ALA A N 1
ATOM 1786 C CA . ALA A 1 241 ? -1.082 -14.713 -5.895 1.00 87.69 241 ALA A CA 1
ATOM 1787 C C . ALA A 1 241 ? 0.253 -13.966 -5.937 1.00 87.69 241 ALA A C 1
ATOM 1789 O O . ALA A 1 241 ? 0.304 -12.737 -5.895 1.00 87.69 241 ALA A O 1
ATOM 1790 N N . ILE A 1 242 ? 1.328 -14.722 -6.113 1.00 90.31 242 ILE A N 1
ATOM 1791 C CA . ILE A 1 242 ? 2.624 -14.210 -6.550 1.00 90.31 242 ILE A CA 1
ATOM 1792 C C . ILE A 1 242 ? 2.701 -14.448 -8.052 1.00 90.31 242 ILE A C 1
ATOM 1794 O O . ILE A 1 242 ? 2.504 -15.566 -8.518 1.00 90.31 242 ILE A O 1
ATOM 1798 N N . ILE A 1 243 ? 2.944 -13.394 -8.816 1.00 95.38 243 ILE A N 1
ATOM 1799 C CA . ILE A 1 243 ? 3.145 -13.455 -10.257 1.00 95.38 243 ILE A CA 1
ATOM 1800 C C . ILE A 1 243 ? 4.634 -13.239 -10.496 1.00 95.38 243 ILE A C 1
ATOM 1802 O O . ILE A 1 243 ? 5.102 -12.102 -10.488 1.00 95.38 243 ILE A O 1
ATOM 1806 N N . ASP A 1 244 ? 5.351 -14.337 -10.692 1.00 93.88 244 ASP A N 1
ATOM 1807 C CA . ASP A 1 244 ? 6.783 -14.338 -10.955 1.00 93.88 244 ASP A CA 1
ATOM 1808 C C . ASP A 1 244 ? 7.034 -14.211 -12.462 1.00 93.88 244 ASP A C 1
ATOM 1810 O O . ASP A 1 244 ? 6.662 -15.071 -13.270 1.00 93.88 244 ASP A O 1
ATOM 1814 N N . ILE A 1 245 ? 7.626 -13.076 -12.834 1.00 95.00 245 ILE A N 1
ATOM 1815 C CA . ILE A 1 245 ? 7.991 -12.726 -14.210 1.00 95.00 245 ILE A CA 1
ATOM 1816 C C . ILE A 1 245 ? 9.502 -12.507 -14.364 1.00 95.00 245 ILE A C 1
ATOM 1818 O O . ILE A 1 245 ? 9.941 -11.923 -15.359 1.00 95.00 245 ILE A O 1
ATOM 1822 N N . SER A 1 246 ? 10.292 -12.968 -13.391 1.00 91.44 246 SER A N 1
ATOM 1823 C CA . SER A 1 246 ? 11.741 -12.744 -13.310 1.00 91.44 246 SER A CA 1
ATOM 1824 C C . SER A 1 246 ? 12.534 -13.375 -14.461 1.00 91.44 246 SER A C 1
ATOM 1826 O O . SER A 1 246 ? 13.544 -12.821 -14.890 1.00 91.44 246 SER A O 1
ATOM 1828 N N . ASP A 1 247 ? 12.030 -14.471 -15.033 1.00 92.31 247 ASP A N 1
ATOM 1829 C CA . ASP A 1 247 ? 12.651 -15.180 -16.163 1.00 92.31 247 ASP A CA 1
ATOM 1830 C C . ASP A 1 247 ? 12.395 -14.524 -17.534 1.00 92.31 247 ASP A C 1
ATOM 1832 O O . ASP A 1 247 ? 12.862 -15.010 -18.569 1.00 92.31 247 ASP A O 1
ATOM 1836 N N . TRP A 1 248 ? 11.600 -13.454 -17.583 1.00 94.00 248 TRP A N 1
ATOM 1837 C CA . TRP A 1 248 ? 11.208 -12.802 -18.832 1.00 94.00 248 TRP A CA 1
ATOM 1838 C C . TRP A 1 248 ? 12.081 -11.601 -19.166 1.00 94.00 248 TRP A C 1
ATOM 1840 O O . TRP A 1 248 ? 12.614 -10.919 -18.295 1.00 94.00 248 TRP A O 1
ATOM 1850 N N . ILE A 1 249 ? 12.148 -11.272 -20.456 1.00 91.12 249 ILE A N 1
ATOM 1851 C CA . ILE A 1 249 ? 12.764 -10.017 -20.897 1.00 91.12 249 ILE A CA 1
ATOM 1852 C C . ILE A 1 249 ? 11.840 -8.821 -20.614 1.00 91.12 249 ILE A C 1
ATOM 1854 O O . ILE A 1 249 ? 10.613 -8.944 -20.627 1.00 91.12 249 ILE A O 1
ATOM 1858 N N . ASP A 1 250 ? 12.416 -7.622 -20.483 1.00 88.19 250 ASP A N 1
ATOM 1859 C CA . ASP A 1 250 ? 11.698 -6.360 -20.245 1.00 88.19 250 ASP A CA 1
ATOM 1860 C C . ASP A 1 250 ? 10.432 -6.173 -21.098 1.00 88.19 250 ASP A C 1
ATOM 1862 O O . ASP A 1 250 ? 9.394 -5.714 -20.620 1.00 88.19 250 ASP A O 1
ATOM 1866 N N . ALA A 1 251 ? 10.511 -6.473 -22.398 1.00 88.25 251 ALA A N 1
ATOM 1867 C CA . ALA A 1 251 ? 9.398 -6.270 -23.324 1.00 88.25 251 ALA A CA 1
ATOM 1868 C C . ALA A 1 251 ? 8.193 -7.163 -22.979 1.00 88.25 251 ALA A C 1
ATOM 1870 O O . ALA A 1 251 ? 7.041 -6.729 -23.074 1.00 88.25 251 ALA A O 1
ATOM 1871 N N . GLU A 1 252 ? 8.459 -8.394 -22.547 1.00 93.12 252 GLU A N 1
ATOM 1872 C CA . GLU A 1 252 ? 7.451 -9.371 -22.147 1.00 93.12 252 GLU A CA 1
ATOM 1873 C C . GLU A 1 252 ? 6.826 -8.997 -20.805 1.00 93.12 252 GLU A C 1
ATOM 1875 O O . GLU A 1 252 ? 5.596 -8.953 -20.702 1.00 93.12 252 GLU A O 1
ATOM 1880 N N . GLN A 1 253 ? 7.656 -8.624 -19.826 1.00 93.81 253 GLN A N 1
ATOM 1881 C CA . GLN A 1 253 ? 7.203 -8.118 -18.531 1.00 93.81 253 GLN A CA 1
ATOM 1882 C C . GLN A 1 253 ? 6.284 -6.903 -18.706 1.00 93.81 253 GLN A C 1
ATOM 1884 O O . GLN A 1 253 ? 5.150 -6.894 -18.225 1.00 93.81 253 GLN A O 1
ATOM 1889 N N . ARG A 1 254 ? 6.716 -5.896 -19.480 1.00 92.38 254 ARG A N 1
ATOM 1890 C CA . ARG A 1 254 ? 5.937 -4.666 -19.711 1.00 92.38 254 ARG A CA 1
ATOM 1891 C C . ARG A 1 254 ? 4.600 -4.937 -20.386 1.00 92.38 254 ARG A C 1
ATOM 1893 O O . ARG A 1 254 ? 3.591 -4.322 -20.033 1.00 92.38 254 ARG A O 1
ATOM 1900 N N . LYS A 1 255 ? 4.579 -5.850 -21.360 1.00 93.56 255 LYS A N 1
ATOM 1901 C CA . LYS A 1 255 ? 3.345 -6.257 -22.038 1.00 93.56 255 LYS A CA 1
ATOM 1902 C C . LYS A 1 255 ? 2.379 -6.914 -21.055 1.00 93.56 255 LYS A C 1
ATOM 1904 O O . LYS A 1 255 ? 1.227 -6.485 -20.966 1.00 93.56 255 LYS A O 1
ATOM 1909 N N . PHE A 1 256 ? 2.857 -7.897 -20.296 1.00 96.50 256 PHE A N 1
ATOM 1910 C CA . PHE A 1 256 ? 2.047 -8.603 -19.312 1.00 96.50 256 PHE A CA 1
ATOM 1911 C C . PHE A 1 256 ? 1.486 -7.648 -18.261 1.00 96.50 256 PHE A C 1
ATOM 1913 O O . PHE A 1 256 ? 0.270 -7.586 -18.077 1.00 96.50 256 PHE A O 1
ATOM 1920 N N . VAL A 1 257 ? 2.354 -6.868 -17.611 1.00 96.06 257 VAL A N 1
ATOM 1921 C CA . VAL A 1 257 ? 1.969 -5.949 -16.534 1.00 96.06 257 VAL A CA 1
ATOM 1922 C C . VAL A 1 257 ? 1.026 -4.874 -17.062 1.00 96.06 257 VAL A C 1
ATOM 1924 O O . VAL A 1 257 ? 0.049 -4.538 -16.398 1.00 96.06 257 VAL A O 1
ATOM 1927 N N . GLY A 1 258 ? 1.245 -4.372 -18.280 1.00 95.75 258 GLY A N 1
ATOM 1928 C CA . GLY A 1 258 ? 0.342 -3.415 -18.911 1.00 95.75 258 GLY A CA 1
ATOM 1929 C C . GLY A 1 258 ? -1.068 -3.968 -19.120 1.00 95.75 258 GLY A C 1
ATOM 1930 O O . GLY A 1 258 ? -2.049 -3.289 -18.794 1.00 95.75 258 GLY A O 1
ATOM 1931 N N . ASP A 1 259 ? -1.191 -5.194 -19.626 1.00 97.12 259 ASP A N 1
ATOM 1932 C CA . ASP A 1 259 ? -2.487 -5.845 -19.839 1.00 97.12 259 ASP A CA 1
ATOM 1933 C C . ASP A 1 259 ? -3.155 -6.248 -18.520 1.00 97.12 259 ASP A C 1
ATOM 1935 O O . ASP A 1 259 ? -4.346 -5.982 -18.330 1.00 97.12 259 ASP A O 1
ATOM 1939 N N . PHE A 1 260 ? -2.379 -6.798 -17.586 1.00 97.88 260 PHE A N 1
ATOM 1940 C CA . PHE A 1 260 ? -2.813 -7.144 -16.237 1.00 97.88 260 PHE A CA 1
ATOM 1941 C C . PHE A 1 260 ? -3.342 -5.921 -15.487 1.00 97.88 260 PHE A C 1
ATOM 1943 O O . PHE A 1 260 ? -4.504 -5.900 -15.094 1.00 97.88 260 PHE A O 1
ATOM 1950 N N . ALA A 1 261 ? -2.542 -4.861 -15.354 1.00 96.31 261 ALA A N 1
ATOM 1951 C CA . ALA A 1 261 ? -2.911 -3.644 -14.635 1.00 96.31 261 ALA A CA 1
ATOM 1952 C C . ALA A 1 261 ? -4.137 -2.966 -15.265 1.00 96.31 261 ALA A C 1
ATOM 1954 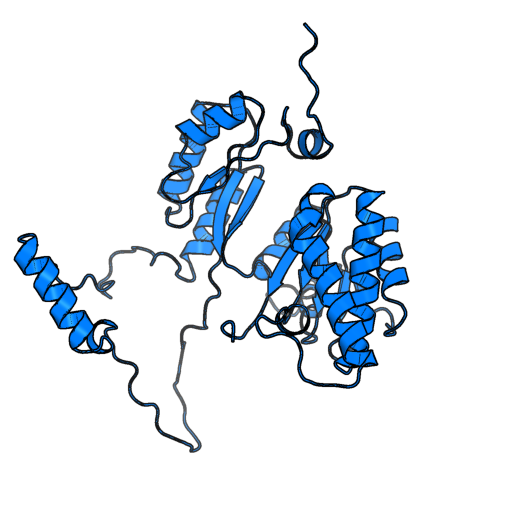O O . ALA A 1 261 ? -5.065 -2.548 -14.567 1.00 96.31 261 ALA A O 1
ATOM 1955 N N . THR A 1 262 ? -4.185 -2.897 -16.600 1.00 97.31 262 THR A N 1
ATOM 1956 C CA . THR A 1 262 ? -5.342 -2.334 -17.310 1.00 97.31 262 THR A CA 1
ATOM 1957 C C . THR A 1 262 ? -6.607 -3.118 -16.980 1.00 97.31 262 THR A C 1
ATOM 1959 O O . THR A 1 262 ? -7.638 -2.524 -16.648 1.00 97.31 262 THR A O 1
ATOM 1962 N N . ARG A 1 263 ? -6.538 -4.451 -17.058 1.00 97.56 263 ARG A N 1
ATOM 1963 C CA . ARG A 1 263 ? -7.693 -5.310 -16.827 1.00 97.56 263 ARG A CA 1
ATOM 1964 C C . ARG A 1 263 ? -8.103 -5.340 -15.360 1.00 97.56 263 ARG A C 1
ATOM 1966 O O . ARG A 1 263 ? -9.283 -5.148 -15.082 1.00 97.56 263 ARG A O 1
ATOM 1973 N N . LEU A 1 264 ? -7.153 -5.468 -14.437 1.00 96.12 264 LEU A N 1
ATOM 1974 C CA . LEU A 1 264 ? -7.377 -5.410 -12.994 1.00 96.12 264 LEU A CA 1
ATOM 1975 C C . LEU A 1 264 ? -8.139 -4.135 -12.630 1.00 96.12 264 LEU A C 1
ATOM 1977 O O . LEU A 1 264 ? -9.204 -4.196 -12.023 1.00 96.12 264 LEU A O 1
ATOM 1981 N N . PHE A 1 265 ? -7.677 -2.972 -13.092 1.00 94.81 265 PHE A N 1
ATOM 1982 C CA . PHE A 1 265 ? -8.351 -1.706 -12.813 1.00 94.81 265 PHE A CA 1
ATOM 1983 C C . PHE A 1 265 ? -9.785 -1.647 -13.371 1.00 94.81 265 PHE A C 1
ATOM 1985 O O . PHE A 1 265 ? -10.689 -1.122 -12.719 1.00 94.81 265 PHE A O 1
ATOM 1992 N N . GLN A 1 266 ? -10.026 -2.191 -14.569 1.00 95.69 266 GLN A N 1
ATOM 1993 C CA . GLN A 1 266 ? -11.375 -2.284 -15.142 1.00 95.69 266 GLN A CA 1
ATOM 1994 C C . GLN A 1 266 ? -12.286 -3.214 -14.338 1.00 95.69 266 GLN A C 1
ATOM 1996 O O . GLN A 1 266 ? -13.454 -2.888 -14.124 1.00 95.69 266 GLN A O 1
ATOM 2001 N N . ARG A 1 267 ? -11.757 -4.359 -13.900 1.00 94.38 267 ARG A N 1
ATOM 2002 C CA . ARG A 1 267 ? -12.480 -5.344 -13.098 1.00 94.38 267 ARG A CA 1
ATOM 2003 C C . ARG A 1 267 ? -12.856 -4.769 -11.742 1.00 94.38 267 ARG A C 1
ATOM 2005 O O . ARG A 1 267 ? -14.037 -4.764 -11.415 1.00 94.38 267 ARG A O 1
ATOM 2012 N N . LYS A 1 268 ? -11.907 -4.156 -11.032 1.00 89.31 268 LYS A N 1
ATOM 2013 C CA . LYS A 1 268 ? -12.140 -3.562 -9.706 1.00 89.31 268 LYS A CA 1
ATOM 2014 C C . LYS A 1 268 ? -13.130 -2.397 -9.710 1.00 89.31 268 LYS A C 1
ATOM 2016 O O . LYS A 1 268 ? -13.832 -2.176 -8.734 1.00 89.31 268 LYS A O 1
ATOM 2021 N N . LYS A 1 269 ? -13.269 -1.677 -10.830 1.00 88.62 269 LYS A N 1
ATOM 2022 C CA . LYS A 1 269 ? -14.342 -0.677 -11.000 1.00 88.62 269 LYS A CA 1
ATOM 2023 C C . LYS A 1 269 ? -15.749 -1.274 -10.978 1.00 88.62 269 LYS A C 1
ATOM 2025 O O . LYS A 1 269 ? -16.689 -0.570 -10.620 1.00 88.62 269 LYS A O 1
ATOM 2030 N N . ARG A 1 270 ? -15.902 -2.516 -11.439 1.00 89.31 270 ARG A N 1
ATOM 2031 C CA . ARG A 1 270 ? -17.186 -3.230 -11.485 1.00 89.31 270 ARG A CA 1
ATOM 2032 C C . ARG A 1 270 ? -17.401 -4.039 -10.213 1.00 89.31 270 ARG A C 1
ATOM 2034 O O . ARG A 1 270 ? -18.502 -4.036 -9.675 1.00 89.31 270 ARG A O 1
ATOM 2041 N N . ASP A 1 271 ? -16.334 -4.664 -9.731 1.00 83.06 271 ASP A N 1
ATOM 2042 C CA . ASP A 1 271 ? -16.312 -5.480 -8.529 1.00 83.06 271 ASP A CA 1
ATOM 2043 C C . ASP A 1 271 ? -15.344 -4.897 -7.493 1.00 83.06 271 ASP A C 1
ATOM 2045 O O . ASP A 1 271 ? -14.130 -5.122 -7.508 1.00 83.06 271 ASP A O 1
ATOM 2049 N N . VAL A 1 272 ? -15.907 -4.060 -6.624 1.00 79.75 272 VAL A N 1
ATOM 2050 C CA . VAL A 1 272 ? -15.160 -3.359 -5.582 1.00 79.75 272 VAL A CA 1
ATOM 2051 C C . VAL A 1 272 ? -15.010 -4.289 -4.383 1.00 79.75 272 VAL A C 1
ATOM 2053 O O . VAL A 1 272 ? -15.889 -4.350 -3.525 1.00 79.75 272 VAL A O 1
ATOM 2056 N N . SER A 1 273 ? -13.871 -4.966 -4.326 1.00 77.81 273 SER A N 1
ATOM 2057 C CA . SER A 1 273 ? -13.393 -5.747 -3.181 1.00 77.81 273 SER A CA 1
ATOM 2058 C C . SER A 1 273 ? -11.990 -5.272 -2.761 1.00 77.81 273 SER A C 1
ATOM 2060 O O . SER A 1 273 ? -11.299 -4.648 -3.571 1.00 77.81 273 SER A O 1
ATOM 2062 N N . PRO A 1 274 ? -11.529 -5.509 -1.526 1.00 76.44 274 PRO A N 1
ATOM 2063 C CA . PRO A 1 274 ? -10.153 -5.192 -1.140 1.00 76.44 274 PRO A CA 1
ATOM 2064 C C . PRO A 1 274 ? -9.143 -6.073 -1.888 1.00 76.44 274 PRO A C 1
ATOM 2066 O O . PRO A 1 274 ? -9.316 -7.283 -1.947 1.00 76.44 274 PRO A O 1
ATOM 2069 N N . LEU A 1 275 ? -8.108 -5.473 -2.476 1.00 82.88 275 LEU A N 1
ATOM 2070 C CA . LEU A 1 275 ? -6.935 -6.167 -3.014 1.00 82.88 275 LEU A CA 1
ATOM 2071 C C . LEU A 1 275 ? -5.718 -5.259 -2.860 1.00 82.88 275 LEU A C 1
ATOM 2073 O O . LEU A 1 275 ? -5.755 -4.097 -3.272 1.00 82.88 275 LEU A O 1
ATOM 2077 N N . HIS A 1 276 ? -4.637 -5.787 -2.297 1.00 83.12 276 HIS A N 1
ATOM 2078 C CA . HIS A 1 276 ? -3.372 -5.072 -2.173 1.00 83.12 276 HIS A CA 1
ATOM 2079 C C . HIS A 1 276 ? -2.387 -5.516 -3.257 1.00 83.12 276 HIS A C 1
ATOM 2081 O O . HIS A 1 276 ? -2.010 -6.682 -3.310 1.00 83.12 276 HIS A O 1
ATOM 2087 N N . LEU A 1 277 ? -1.997 -4.603 -4.146 1.00 85.44 277 LEU A N 1
ATOM 2088 C CA . LEU A 1 277 ? -1.060 -4.870 -5.236 1.00 85.44 277 LEU A CA 1
ATOM 2089 C C . LEU A 1 277 ? 0.357 -4.455 -4.832 1.00 85.44 277 LEU A C 1
ATOM 2091 O O . LEU A 1 277 ? 0.614 -3.280 -4.583 1.00 85.44 277 LEU A O 1
ATOM 2095 N N . VAL A 1 278 ? 1.292 -5.392 -4.836 1.00 83.06 278 VAL A N 1
ATOM 2096 C CA . VAL A 1 278 ? 2.713 -5.128 -4.623 1.00 83.06 278 VAL A CA 1
ATOM 2097 C C . VAL A 1 278 ? 3.436 -5.162 -5.966 1.00 83.06 278 VAL A C 1
ATOM 2099 O O . VAL A 1 278 ? 3.299 -6.114 -6.729 1.00 83.06 278 VAL A O 1
ATOM 2102 N N . LEU A 1 279 ? 4.183 -4.104 -6.268 1.00 82.81 279 LEU A N 1
ATOM 2103 C CA . LEU A 1 279 ? 5.043 -4.010 -7.444 1.00 82.81 279 LEU A CA 1
ATOM 2104 C C . LEU A 1 279 ? 6.496 -3.997 -6.981 1.00 82.81 279 LEU A C 1
ATOM 2106 O O . LEU A 1 279 ? 6.941 -3.006 -6.395 1.00 82.81 279 LEU A O 1
ATOM 2110 N N . GLU A 1 280 ? 7.211 -5.091 -7.221 1.00 82.75 280 GLU A N 1
ATOM 2111 C CA . GLU A 1 280 ? 8.652 -5.166 -7.003 1.00 82.75 280 GLU A CA 1
ATOM 2112 C C . GLU A 1 280 ? 9.423 -4.505 -8.152 1.00 82.75 280 GLU A C 1
ATOM 2114 O O . GLU A 1 280 ? 8.938 -4.474 -9.280 1.00 82.75 280 GLU A O 1
ATOM 2119 N N . GLU A 1 281 ? 10.588 -3.920 -7.852 1.00 83.19 281 GLU A N 1
ATOM 2120 C CA . GLU A 1 281 ? 11.382 -3.108 -8.786 1.00 83.19 281 GLU A CA 1
ATOM 2121 C C . GLU A 1 281 ? 10.515 -2.095 -9.558 1.00 83.19 281 GLU A C 1
ATOM 2123 O O . GLU A 1 281 ? 10.570 -1.952 -10.777 1.00 83.19 281 GLU A O 1
ATOM 2128 N N . ALA A 1 282 ? 9.683 -1.353 -8.821 1.00 77.44 282 ALA A N 1
ATOM 2129 C CA . ALA A 1 282 ? 8.635 -0.495 -9.365 1.00 77.44 282 ALA A CA 1
ATOM 2130 C C . ALA A 1 282 ? 9.132 0.541 -10.390 1.00 77.44 282 ALA A C 1
ATOM 2132 O O . ALA A 1 282 ? 8.355 0.975 -11.247 1.00 77.44 282 ALA A O 1
ATOM 2133 N N . GLN A 1 283 ? 10.409 0.935 -10.339 1.00 79.19 283 GLN A N 1
ATOM 2134 C CA . GLN A 1 283 ? 11.010 1.815 -11.343 1.00 79.19 283 GLN A CA 1
ATOM 2135 C C . GLN A 1 283 ? 10.994 1.220 -12.758 1.00 79.19 283 GLN A C 1
ATOM 2137 O O . GLN A 1 283 ? 10.980 1.981 -13.723 1.00 79.19 283 GLN A O 1
ATOM 2142 N N . ASP A 1 284 ? 10.926 -0.103 -12.902 1.00 83.06 284 ASP A N 1
ATOM 2143 C CA . ASP A 1 284 ? 10.841 -0.771 -14.203 1.00 83.06 284 ASP A CA 1
ATOM 2144 C C . ASP A 1 284 ? 9.466 -0.570 -14.850 1.00 83.06 284 ASP A C 1
ATOM 2146 O O . ASP A 1 284 ? 9.313 -0.665 -16.074 1.00 83.06 284 ASP A O 1
ATOM 2150 N N . PHE A 1 285 ? 8.464 -0.221 -14.037 1.00 83.50 285 PHE A N 1
ATOM 2151 C CA . PHE A 1 285 ? 7.092 -0.013 -14.476 1.00 83.50 285 PHE A CA 1
ATOM 2152 C C . PHE A 1 285 ? 6.646 1.451 -14.496 1.00 83.50 285 PHE A C 1
ATOM 2154 O O . PHE A 1 285 ? 5.803 1.842 -15.307 1.00 83.50 285 PHE A O 1
ATOM 2161 N N . ILE A 1 286 ? 7.194 2.270 -13.602 1.00 82.38 286 ILE A N 1
ATOM 2162 C CA . ILE A 1 286 ? 6.889 3.699 -13.467 1.00 82.38 286 ILE A CA 1
ATOM 2163 C C . ILE A 1 286 ? 8.176 4.504 -13.201 1.00 82.38 286 ILE A C 1
ATOM 2165 O O . ILE A 1 286 ? 8.333 5.094 -12.130 1.00 82.38 286 ILE A O 1
ATOM 2169 N N . PRO A 1 287 ? 9.110 4.556 -14.170 1.00 78.12 287 PRO A N 1
ATOM 2170 C CA . PRO A 1 287 ? 10.385 5.248 -14.005 1.00 78.12 287 PRO A CA 1
ATOM 2171 C C . PRO A 1 287 ? 10.204 6.767 -13.897 1.00 78.12 287 PRO A C 1
ATOM 2173 O O . PRO A 1 287 ? 9.434 7.373 -14.645 1.00 78.12 287 PRO A O 1
ATOM 2176 N N . GLN A 1 288 ? 10.987 7.413 -13.029 1.00 67.44 288 GLN A N 1
ATOM 2177 C CA . GLN A 1 288 ? 10.932 8.866 -12.820 1.00 67.44 288 GLN A CA 1
ATOM 2178 C C . GLN A 1 288 ? 11.366 9.666 -14.060 1.00 67.44 288 GLN A C 1
ATOM 2180 O O . GLN A 1 288 ? 10.781 10.703 -14.371 1.00 67.44 288 GLN A O 1
ATOM 2185 N N . LYS A 1 289 ? 12.386 9.182 -14.779 1.00 76.62 289 LYS A N 1
ATOM 2186 C CA . LYS A 1 289 ? 12.963 9.833 -15.971 1.00 76.62 289 LYS A CA 1
ATOM 2187 C C . LYS A 1 289 ? 12.371 9.335 -17.296 1.00 76.62 289 LYS A C 1
ATOM 2189 O O . LYS A 1 289 ? 12.883 9.672 -18.361 1.00 76.62 289 LYS A O 1
ATOM 2194 N N . GLY A 1 290 ? 11.284 8.565 -17.237 1.00 77.44 290 GLY A N 1
ATOM 2195 C CA . GLY A 1 290 ? 10.703 7.902 -18.401 1.00 77.44 290 GLY A CA 1
ATOM 2196 C C . GLY A 1 290 ? 11.479 6.652 -18.825 1.00 77.44 290 GLY A C 1
ATOM 2197 O O . GLY A 1 290 ? 12.484 6.280 -18.222 1.00 77.44 290 GLY A O 1
ATOM 2198 N N . PHE A 1 291 ? 10.971 5.972 -19.851 1.00 80.38 291 PHE A N 1
ATOM 2199 C CA . PHE A 1 291 ? 11.556 4.722 -20.331 1.00 80.38 291 PHE A CA 1
ATOM 2200 C C . PHE A 1 291 ? 12.763 4.964 -21.249 1.00 80.38 291 PHE A C 1
ATOM 2202 O O . PHE A 1 291 ? 12.798 5.976 -21.959 1.00 80.38 291 PHE A O 1
ATOM 2209 N N . PRO A 1 292 ? 13.726 4.024 -21.295 1.00 78.88 292 PRO A N 1
ATOM 2210 C CA . PRO A 1 292 ? 14.809 4.048 -22.271 1.00 78.88 292 PRO A CA 1
ATOM 2211 C C . PRO A 1 292 ? 14.295 4.168 -23.712 1.00 78.88 292 PRO A C 1
ATOM 2213 O O . PRO A 1 292 ? 13.180 3.752 -24.039 1.00 78.88 292 PRO A O 1
ATOM 2216 N N . LYS A 1 293 ? 15.128 4.723 -24.602 1.00 79.00 293 LYS A N 1
ATOM 2217 C CA . LYS A 1 293 ? 14.812 4.758 -26.036 1.00 79.00 293 LYS A CA 1
ATOM 2218 C C . LYS A 1 293 ? 14.704 3.327 -26.571 1.00 79.00 293 LYS A C 1
ATOM 2220 O O . LYS A 1 293 ? 15.530 2.480 -26.256 1.00 79.00 293 LYS A O 1
ATOM 2225 N N . GLY A 1 294 ? 13.710 3.106 -27.419 1.00 81.75 294 GLY A N 1
ATOM 2226 C CA . GLY A 1 294 ? 13.393 1.832 -28.051 1.00 81.75 294 GLY A CA 1
ATOM 2227 C C . GLY A 1 294 ? 12.557 2.079 -29.301 1.00 81.75 294 GLY A C 1
ATOM 2228 O O . GLY A 1 294 ? 12.366 3.230 -29.713 1.00 81.75 294 GLY A O 1
ATOM 2229 N N . THR A 1 295 ? 12.051 1.012 -29.902 1.00 89.19 295 THR A N 1
ATOM 2230 C CA . THR A 1 295 ? 11.148 1.092 -31.051 1.00 89.19 295 THR A CA 1
ATOM 2231 C C . THR A 1 295 ? 9.853 1.842 -30.692 1.00 89.19 295 THR A C 1
ATOM 2233 O O . THR A 1 295 ? 9.440 1.874 -29.526 1.00 89.19 295 THR A O 1
ATOM 2236 N N . PRO A 1 296 ? 9.144 2.424 -31.678 1.00 88.81 296 PRO A N 1
ATOM 2237 C CA . PRO A 1 296 ? 7.850 3.061 -31.430 1.00 88.81 296 PRO A CA 1
ATOM 2238 C C . PRO A 1 296 ? 6.821 2.126 -30.780 1.00 88.81 296 PRO A C 1
ATOM 2240 O O . PRO A 1 296 ? 5.920 2.587 -30.086 1.00 88.81 296 PRO A O 1
ATOM 2243 N N . GLU A 1 297 ? 6.923 0.817 -31.017 1.00 87.38 297 GLU A N 1
ATOM 2244 C CA . GLU A 1 297 ? 6.042 -0.177 -30.410 1.00 87.38 297 GLU A CA 1
ATOM 2245 C C . GLU A 1 297 ? 6.349 -0.397 -28.928 1.00 87.38 297 GLU A C 1
ATOM 2247 O O . GLU A 1 297 ? 5.441 -0.292 -28.103 1.00 87.38 297 GLU A O 1
ATOM 2252 N N . GLU A 1 298 ? 7.618 -0.595 -28.575 1.00 85.44 298 GLU A N 1
ATOM 2253 C CA . GLU A 1 298 ? 8.051 -0.744 -27.180 1.00 85.44 298 GLU A CA 1
ATOM 2254 C C . GLU A 1 298 ? 7.692 0.489 -26.346 1.00 85.44 298 GLU A C 1
ATOM 2256 O O . GLU A 1 298 ? 7.182 0.362 -25.232 1.00 85.44 298 GLU A O 1
ATOM 2261 N N . GLN A 1 299 ? 7.861 1.690 -26.909 1.00 87.50 299 GLN A N 1
ATOM 2262 C CA . GLN A 1 299 ? 7.465 2.933 -26.245 1.00 87.50 299 GLN A CA 1
ATOM 2263 C C . GLN A 1 299 ? 5.953 3.014 -26.008 1.00 87.50 299 GLN A C 1
ATOM 2265 O O . GLN A 1 299 ? 5.522 3.483 -24.951 1.00 87.50 299 GLN A O 1
ATOM 2270 N N . ARG A 1 300 ? 5.126 2.542 -26.955 1.00 88.50 300 ARG A N 1
ATOM 2271 C CA . ARG A 1 300 ? 3.665 2.490 -26.776 1.00 88.50 300 ARG A CA 1
ATOM 2272 C C . ARG A 1 300 ? 3.270 1.514 -25.672 1.00 88.50 300 ARG A C 1
ATOM 2274 O O . ARG A 1 300 ? 2.417 1.858 -24.854 1.00 88.50 300 ARG A O 1
ATOM 2281 N N . ILE A 1 301 ? 3.884 0.330 -25.634 1.00 88.94 301 ILE A N 1
ATOM 2282 C CA . ILE A 1 301 ? 3.634 -0.684 -24.598 1.00 88.94 301 ILE A CA 1
ATOM 2283 C C . ILE A 1 301 ? 4.004 -0.125 -23.222 1.00 88.94 301 ILE A C 1
ATOM 2285 O O . ILE A 1 301 ? 3.168 -0.117 -22.317 1.00 88.94 301 ILE A O 1
ATOM 2289 N N . ALA A 1 302 ? 5.212 0.423 -23.086 1.00 87.62 302 ALA A N 1
ATOM 2290 C CA . ALA A 1 302 ? 5.695 0.993 -21.834 1.00 87.62 302 ALA A CA 1
ATOM 2291 C C . ALA A 1 302 ? 4.816 2.160 -21.346 1.00 87.62 302 ALA A C 1
ATOM 2293 O O . ALA A 1 302 ? 4.413 2.206 -20.184 1.00 87.62 302 ALA A O 1
ATOM 2294 N N . SER A 1 303 ? 4.418 3.057 -22.255 1.00 89.19 303 SER A N 1
ATOM 2295 C CA . SER A 1 303 ? 3.522 4.177 -21.935 1.00 89.19 303 SER A CA 1
ATOM 2296 C C . SER A 1 303 ? 2.135 3.709 -21.485 1.00 89.19 303 SER A C 1
ATOM 2298 O O . SER A 1 303 ? 1.565 4.269 -20.548 1.00 89.19 303 SER A O 1
ATOM 2300 N N . ARG A 1 304 ? 1.580 2.669 -22.123 1.00 90.00 304 ARG A N 1
ATOM 2301 C CA . ARG A 1 304 ? 0.289 2.080 -21.737 1.00 90.00 304 ARG A CA 1
ATOM 2302 C C . ARG A 1 304 ? 0.360 1.444 -20.351 1.00 90.00 304 ARG A C 1
ATOM 2304 O O . ARG A 1 304 ? -0.537 1.674 -19.541 1.00 90.00 304 ARG A O 1
ATOM 2311 N N . MET A 1 305 ? 1.417 0.686 -20.072 1.00 94.06 305 MET A N 1
ATOM 2312 C CA . MET A 1 305 ? 1.653 0.092 -18.757 1.00 94.06 305 MET A CA 1
ATOM 2313 C C . MET A 1 305 ? 1.777 1.166 -17.672 1.00 94.06 305 MET A C 1
ATOM 2315 O O . MET A 1 305 ? 1.024 1.134 -16.698 1.00 94.06 305 MET A O 1
ATOM 2319 N N . ALA A 1 306 ? 2.648 2.160 -17.867 1.00 89.56 306 ALA A N 1
ATOM 2320 C CA . ALA A 1 306 ? 2.822 3.253 -16.913 1.00 89.56 306 ALA A CA 1
ATOM 2321 C C . ALA A 1 306 ? 1.514 4.018 -16.680 1.00 89.56 306 ALA A C 1
ATOM 2323 O O . ALA A 1 306 ? 1.184 4.347 -15.542 1.00 89.56 306 ALA A O 1
ATOM 2324 N N . HIS A 1 307 ? 0.721 4.254 -17.730 1.00 88.62 307 HIS A N 1
ATOM 2325 C CA . HIS A 1 307 ? -0.599 4.861 -17.586 1.00 88.62 307 HIS A CA 1
ATOM 2326 C C . HIS A 1 307 ? -1.537 4.006 -16.721 1.00 88.62 307 HIS A C 1
ATOM 2328 O O . HIS A 1 307 ? -2.204 4.540 -15.833 1.00 88.62 307 HIS A O 1
ATOM 2334 N N . ALA A 1 308 ? -1.593 2.691 -16.950 1.00 90.81 308 ALA A N 1
ATOM 2335 C CA . ALA A 1 308 ? -2.442 1.782 -16.182 1.00 90.81 308 ALA A CA 1
ATOM 2336 C C . ALA A 1 308 ? -2.054 1.750 -14.695 1.00 90.81 308 ALA A C 1
ATOM 2338 O O . ALA A 1 308 ? -2.915 1.905 -13.827 1.00 90.81 308 ALA A O 1
ATOM 2339 N N . ILE A 1 309 ? -0.758 1.642 -14.399 1.00 86.19 309 ILE A N 1
ATOM 2340 C CA . ILE A 1 309 ? -0.246 1.652 -1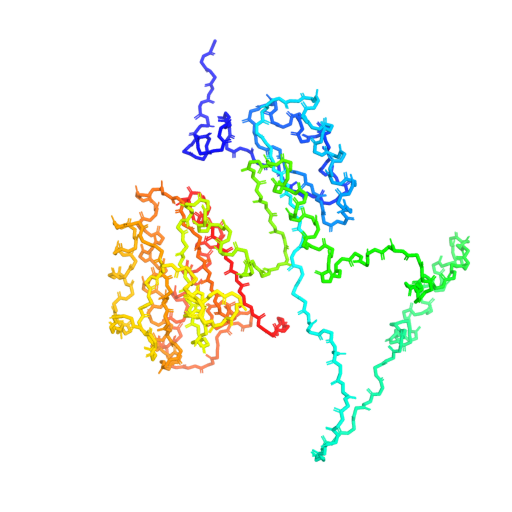3.025 1.00 86.19 309 ILE A CA 1
ATOM 2341 C C . ILE A 1 309 ? -0.478 3.013 -12.375 1.00 86.19 309 ILE A C 1
ATOM 2343 O O . ILE A 1 309 ? -0.989 3.077 -11.261 1.00 86.19 309 ILE A O 1
ATOM 2347 N N . HIS A 1 310 ? -0.221 4.116 -13.084 1.00 83.62 310 HIS A N 1
ATOM 2348 C CA . HIS A 1 310 ? -0.502 5.460 -12.580 1.00 83.62 310 HIS A CA 1
ATOM 2349 C C . HIS A 1 310 ? -1.984 5.637 -12.222 1.00 83.62 310 HIS A C 1
ATOM 2351 O O . HIS A 1 310 ? -2.314 6.243 -11.204 1.00 83.62 310 HIS A O 1
ATOM 2357 N N . ARG A 1 311 ? -2.905 5.084 -13.023 1.00 85.12 311 ARG A N 1
ATOM 2358 C CA . ARG A 1 311 ? -4.343 5.079 -12.715 1.00 85.12 311 ARG A CA 1
ATOM 2359 C C . ARG A 1 311 ? -4.655 4.278 -11.449 1.00 85.12 311 ARG A C 1
ATOM 2361 O O . ARG A 1 311 ? -5.437 4.762 -10.631 1.00 85.12 311 ARG A O 1
ATOM 2368 N N . ILE A 1 312 ? -4.058 3.099 -11.284 1.00 83.19 312 ILE A N 1
ATOM 2369 C CA . ILE A 1 312 ? -4.222 2.272 -10.081 1.00 83.19 312 ILE A CA 1
ATOM 2370 C C . ILE A 1 312 ? -3.681 3.002 -8.846 1.00 83.19 312 ILE A C 1
ATOM 2372 O O . ILE A 1 312 ? -4.411 3.160 -7.876 1.00 83.19 312 ILE A O 1
ATOM 2376 N N . VAL A 1 313 ? -2.467 3.546 -8.898 1.00 75.56 313 VAL A N 1
ATOM 2377 C CA . VAL A 1 313 ? -1.867 4.279 -7.771 1.00 75.56 313 VAL A CA 1
ATOM 2378 C C . VAL A 1 313 ? -2.680 5.529 -7.424 1.00 75.56 313 VAL A C 1
ATOM 2380 O O . VAL A 1 313 ? -2.975 5.781 -6.261 1.00 75.56 313 VAL A O 1
ATOM 2383 N N . LYS A 1 314 ? -3.089 6.313 -8.429 1.00 70.62 314 LYS A N 1
ATOM 2384 C CA . LYS A 1 314 ? -3.745 7.609 -8.206 1.00 70.62 314 LYS A CA 1
ATOM 2385 C C . LYS A 1 314 ? -5.190 7.489 -7.729 1.00 70.62 314 LYS A C 1
ATOM 2387 O O . LYS A 1 314 ? -5.632 8.302 -6.924 1.00 70.62 314 LYS A O 1
ATOM 2392 N N . VAL A 1 315 ? -5.963 6.553 -8.285 1.00 72.62 315 VAL A N 1
ATOM 2393 C CA . VAL A 1 315 ? -7.414 6.462 -8.024 1.00 72.62 315 VAL A CA 1
ATOM 2394 C C . VAL A 1 315 ? -7.908 5.049 -7.715 1.00 72.62 315 VAL A C 1
ATOM 2396 O O . VAL A 1 315 ? -9.105 4.867 -7.504 1.00 72.62 315 VAL A O 1
ATOM 2399 N N . GLY A 1 316 ? -7.030 4.044 -7.689 1.00 67.00 316 GLY A N 1
ATOM 2400 C CA . GLY A 1 316 ? -7.381 2.645 -7.420 1.00 67.00 316 GLY A CA 1
ATOM 2401 C C . GLY A 1 316 ? -7.992 2.428 -6.041 1.00 67.00 316 GLY A C 1
ATOM 2402 O O . GLY A 1 316 ? -8.896 1.604 -5.916 1.00 67.00 316 GLY A O 1
ATOM 2403 N N . ARG A 1 317 ? -7.615 3.242 -5.046 1.00 70.75 317 ARG A N 1
ATOM 2404 C CA . ARG A 1 317 ? -8.206 3.207 -3.699 1.00 70.75 317 ARG A CA 1
ATOM 2405 C C . ARG A 1 317 ? -9.733 3.337 -3.710 1.00 70.75 317 ARG A C 1
ATOM 2407 O O . ARG A 1 317 ? -10.402 2.678 -2.922 1.00 70.75 317 ARG A O 1
ATOM 2414 N N . ASN A 1 318 ? -10.298 4.114 -4.639 1.00 66.94 318 ASN A N 1
ATOM 2415 C CA . ASN A 1 318 ? -11.756 4.263 -4.788 1.00 66.94 318 ASN A CA 1
ATOM 2416 C C . ASN A 1 318 ? -12.460 2.956 -5.197 1.00 66.94 318 ASN A C 1
ATOM 2418 O O . ASN A 1 318 ? -13.682 2.863 -5.125 1.00 66.94 318 ASN A O 1
ATOM 2422 N N . TYR A 1 319 ? -11.689 1.965 -5.645 1.00 79.94 319 TYR A N 1
ATOM 2423 C CA . TYR A 1 319 ? -12.143 0.672 -6.144 1.00 79.94 319 TYR A CA 1
ATOM 2424 C C . TYR A 1 319 ? -11.529 -0.496 -5.355 1.00 79.94 319 TYR A C 1
ATOM 2426 O O . TYR A 1 319 ? -11.465 -1.614 -5.859 1.00 79.94 319 TYR A O 1
ATOM 2434 N N . GLY A 1 320 ? -11.065 -0.239 -4.126 1.00 70.56 320 GLY A N 1
ATOM 2435 C CA . GLY A 1 320 ? -10.526 -1.270 -3.237 1.00 70.56 320 GLY A CA 1
ATOM 2436 C C . GLY A 1 320 ? -9.108 -1.735 -3.574 1.00 70.56 320 GLY A C 1
ATOM 2437 O O . GLY A 1 320 ? -8.681 -2.752 -3.043 1.00 70.56 320 GLY A O 1
ATOM 2438 N N . LEU A 1 321 ? -8.372 -1.013 -4.429 1.00 77.94 321 LEU A N 1
ATOM 2439 C CA . LEU A 1 321 ? -6.966 -1.308 -4.719 1.00 77.94 321 LEU A CA 1
ATOM 2440 C C . LEU A 1 321 ? -6.035 -0.521 -3.789 1.00 77.94 321 LEU A C 1
ATOM 2442 O O . LEU A 1 321 ? -5.924 0.702 -3.913 1.00 77.94 321 LEU A O 1
ATOM 2446 N N . GLY A 1 322 ? -5.363 -1.234 -2.886 1.00 76.00 322 GLY A N 1
ATOM 2447 C CA . GLY A 1 322 ? -4.148 -0.775 -2.210 1.00 76.00 322 GLY A CA 1
ATOM 2448 C C . GLY A 1 322 ? -2.925 -1.055 -3.081 1.00 76.00 322 GLY A C 1
ATOM 2449 O O . GLY A 1 322 ? -2.963 -1.963 -3.911 1.00 76.00 322 GLY A O 1
ATOM 2450 N N . VAL A 1 323 ? -1.861 -0.256 -2.955 1.00 75.75 323 VAL A N 1
ATOM 2451 C CA . VAL A 1 323 ? -0.640 -0.445 -3.753 1.00 75.75 323 VAL A CA 1
ATOM 2452 C C . VAL A 1 323 ? 0.603 -0.252 -2.901 1.00 75.75 323 VAL A C 1
ATOM 2454 O O . VAL A 1 323 ? 0.656 0.641 -2.057 1.00 75.75 323 VAL A O 1
ATOM 2457 N N . SER A 1 324 ? 1.628 -1.051 -3.163 1.00 75.75 324 SER A N 1
ATOM 2458 C CA . SER A 1 324 ? 2.980 -0.865 -2.647 1.00 75.75 324 SER A CA 1
ATOM 2459 C C . SER A 1 324 ? 3.984 -0.928 -3.777 1.00 75.75 324 SER A C 1
ATOM 2461 O O . SER A 1 324 ? 3.919 -1.812 -4.622 1.00 75.75 324 SER A O 1
ATOM 2463 N N . LEU A 1 325 ? 4.884 0.048 -3.801 1.00 73.25 325 LEU A N 1
ATOM 2464 C CA . LEU A 1 325 ? 5.911 0.199 -4.822 1.00 73.25 325 LEU A CA 1
ATOM 2465 C C . LEU A 1 325 ? 7.253 -0.042 -4.147 1.00 73.25 325 LEU A C 1
ATOM 2467 O O . LEU A 1 325 ? 7.638 0.730 -3.270 1.00 73.25 325 LEU A O 1
ATOM 2471 N N . LEU A 1 326 ? 7.926 -1.126 -4.509 1.00 71.06 326 LEU A N 1
ATOM 2472 C CA . LEU A 1 326 ? 9.184 -1.527 -3.896 1.00 71.06 326 LEU A CA 1
ATOM 2473 C C . LEU A 1 326 ? 10.318 -1.288 -4.880 1.00 71.06 326 LEU A C 1
ATOM 2475 O O . LEU A 1 326 ? 10.180 -1.563 -6.065 1.00 71.06 326 LEU A O 1
ATOM 2479 N N . SER A 1 327 ? 11.436 -0.768 -4.394 1.00 67.56 327 SER A N 1
ATOM 2480 C CA . SER A 1 327 ? 12.643 -0.564 -5.190 1.00 67.56 327 SER A CA 1
ATOM 2481 C C . SER A 1 327 ? 13.858 -0.672 -4.282 1.00 67.56 327 SER A C 1
ATOM 2483 O O . SER A 1 327 ? 13.853 -0.104 -3.187 1.00 67.56 327 SER A O 1
ATOM 2485 N N . GLN A 1 328 ? 14.897 -1.384 -4.722 1.00 51.03 328 GLN A N 1
ATOM 2486 C CA . GLN A 1 328 ? 16.168 -1.481 -3.995 1.00 51.03 328 GLN A CA 1
ATOM 2487 C C . GLN A 1 328 ? 17.154 -0.347 -4.327 1.00 51.03 328 GLN A C 1
ATOM 2489 O O . GLN A 1 328 ? 18.234 -0.272 -3.739 1.00 51.03 328 GLN A O 1
ATOM 2494 N N . ARG A 1 329 ? 16.811 0.556 -5.257 1.00 47.97 329 ARG A N 1
ATOM 2495 C CA . ARG A 1 329 ? 17.677 1.665 -5.684 1.00 47.97 329 ARG A CA 1
ATOM 2496 C C . ARG A 1 329 ? 17.096 3.000 -5.227 1.00 47.97 329 ARG A C 1
ATOM 2498 O O . ARG A 1 329 ? 15.894 3.232 -5.319 1.00 47.97 329 ARG A O 1
ATOM 2505 N N . ALA A 1 330 ? 17.956 3.902 -4.748 1.00 35.22 330 ALA A N 1
ATOM 2506 C CA . ALA A 1 330 ? 17.555 5.288 -4.516 1.00 35.22 330 ALA A CA 1
ATOM 2507 C C . ALA A 1 330 ? 17.006 5.865 -5.829 1.00 35.22 330 ALA A C 1
ATOM 2509 O O . ALA A 1 330 ? 17.644 5.695 -6.867 1.00 35.22 330 ALA A O 1
ATOM 2510 N N . ALA A 1 331 ? 15.829 6.501 -5.776 1.00 33.16 331 ALA A N 1
ATOM 2511 C CA . ALA A 1 331 ? 15.134 7.048 -6.941 1.00 33.16 331 ALA A CA 1
ATOM 2512 C C . ALA A 1 331 ? 16.103 7.863 -7.814 1.00 33.16 331 ALA A C 1
ATOM 2514 O O . ALA A 1 331 ? 16.568 8.929 -7.405 1.00 33.16 331 ALA A O 1
ATOM 2515 N N . SER A 1 332 ? 16.450 7.321 -8.982 1.00 30.73 332 SER A N 1
ATOM 2516 C CA . SER A 1 332 ? 17.407 7.910 -9.919 1.00 30.73 332 SER A CA 1
ATOM 2517 C C . SER A 1 332 ? 16.739 8.323 -11.207 1.00 30.73 332 SER A C 1
ATOM 2519 O O . SER A 1 332 ? 15.915 7.545 -11.732 1.00 30.73 332 SER A O 1
#

Foldseek 3Di:
DPDDQCDDVVCVLQVFRHADEDDQDPPPQFLVNQLVCQVVRYEREHNCAQPFLVSLLVRLVSNVVRDPGAYYYEYAAAPDDDDPDDDDDDDDDDDDDDDPDPDCVVVDDPVVVVVVVVVCVVVVPDDDDPPDVDPPDDPDDPRPDPVRVVSNVVSCVVSVRPDYHYDHHDCLVCVLVCVVVVFAEEEEAQQQCNLQCLADPVSPDGHDPAAEEDDPNHPHDDFLQCLLVVLVCCLVVVGHYYYYPNPDDLLSSLSNLLNNLQNNLVSLVVVQDAYEYEYAQQCSQAAPVQDDDDDPVSNVSSVSSNVSVCCCPVPVVSSNYHYHYHRPDDRD

pLDDT: mean 75.06, std 18.91, range [25.91, 97.88]

Sequence (332 aa):
MAKPTLRTKLCDILGIEYPVILAGMGGVSRHKLVAAVSEAGGLGIVGAATMGPDELRDEIRKIRELTDKPFGVDILLPAMAPTPQGASTASGGGRGEGDIPRNWRDMLPAPQLEFAASLRSKFDLPDVAPEFPTPSGRRERTIFGPGFTRSQIDTILEEKVPVFASGLGNPAPYVEEFHAAGAQFVTIDNVGKWWALRLAADGKSPGIDVVVLGGEHGDLPLKPHVGAMIADLIVDQGISAIIDISDWIDAEQRKFVGDFATRLFQRKKRDVSPLHLVLEEAQDFIPQKGFPKGTPEEQRIASRMAHAIHRIVKVGRNYGLGVSLLSQRAAS

Secondary structure (DSSP, 8-state):
-PPP----HHHHHHT-SSS-B----TTTS-HHHHHHHHHTTSBEEEE-TT--HHHHHHHHHHHHHH-SS-EEEEEE----PPP-----S------------SSGGGGS-HHHHHHHHHHHHHTT----------SSS---PPTTSHHHHHHHHHHHHHTT-SEEEEESS--GGGHHHHHHTT--EEEEESSS-GGGGGB-TTSSSB----EEESSTT-SB---GGGHHHHHHHHHHH---EEEE-TTS-HHHHHHHHHHHHHHHHHHHHHS---EEEEETTGGGTS-TT-PPP--HHHHHHHHHHHHHHHHHHHHGGGGTEEEEE--SS---

Organism: NCBI:txid412755

InterPro domains:
  IPR004136 Nitronate monooxygenase [cd04730] (16-218)
  IPR013785 Aldolase-type TIM barrel [G3DSA:3.20.20.70] (4-92)
  IPR027417 P-loop containing nucleoside triphosphate hydrolase [G3DSA:3.40.50.300] (172-332)